Protein 4LIJ (pdb70)

Secondary structure (DSSP, 8-state):
-------EEE---HHHH-GGGHHHHHHHHHHT-B----S--TT-SEEE--BS-HHHHHHHHHHHHHHHTT--/--------EEE---HHHH-GGGHHHHHHHHHHT-B----S--TT-SEEE--BS-HHHHHHHHHHHHHHHTT--/--S------EEE---HHHH-GGGHHHHHHHHHHT-B----S--TT-SEEE--BS-HHHHHHHHHHHHHHHTT--

Solvent-accessible surface area: 12398 Å² total

Structure (mmCIF, N/CA/C/O backbone):
data_4LIJ
#
_entry.id   4LIJ
#
_cell.length_a   86.810
_cell.length_b   86.810
_cell.length_c   84.170
_cell.angle_alpha   90.000
_cell.angle_beta   90.000
_cell.angle_gamma   90.000
#
_symmetry.space_group_name_H-M   'P 43 21 2'
#
loop_
_entity.id
_entity.type
_entity.pdbx_description
1 polymer 'Far upstream element-binding protein 1'
2 non-polymer 'PHOSPHATE ION'
3 water water
#
loop_
_atom_site.group_PDB
_atom_site.id
_atom_site.type_symbol
_atom_site.label_atom_id
_atom_site.label_alt_id
_atom_site.label_comp_id
_atom_site.label_asym_id
_atom_site.label_entity_id
_atom_site.label_seq_id
_atom_site.pdbx_PDB_ins_code
_atom_site.Cartn_x
_atom_site.Cartn_y
_atom_site.Cartn_z
_atom_site.occupancy
_atom_site.B_iso_or_equiv
_atom_site.auth_seq_id
_atom_site.auth_comp_id
_atom_site.auth_asym_id
_atom_site.auth_atom_id
_atom_site.pdbx_PDB_model_num
ATOM 1 N N . ARG A 1 13 ? 17.754 -0.092 4.203 1.00 55.68 97 ARG A N 1
ATOM 2 C CA . ARG A 1 13 ? 16.741 0.403 3.222 1.00 53.14 97 ARG A CA 1
ATOM 3 C C . ARG A 1 13 ? 15.970 -0.713 2.461 1.00 40.77 97 ARG A C 1
ATOM 4 O O . ARG A 1 13 ? 14.997 -0.381 1.786 1.00 41.58 97 ARG A O 1
ATOM 12 N N . SER A 1 14 ? 16.374 -1.996 2.550 1.00 30.50 98 SER A N 1
ATOM 13 C CA A SER A 1 14 ? 15.568 -3.086 1.974 0.50 26.76 98 SER A CA 1
ATOM 14 C CA B SER A 1 14 ? 15.571 -3.101 1.981 0.50 26.82 98 SER A CA 1
ATOM 15 C C . SER A 1 14 ? 14.248 -3.229 2.734 1.00 21.92 98 SER A C 1
ATOM 16 O O . SER A 1 14 ? 14.124 -2.805 3.886 1.00 23.41 98 SER A O 1
ATOM 21 N N . VAL A 1 15 ? 13.256 -3.803 2.077 1.00 18.85 99 VAL A N 1
ATOM 22 C CA . VAL A 1 15 ? 11.980 -4.096 2.722 1.00 16.18 99 VAL A CA 1
ATOM 23 C C . VAL A 1 15 ? 12.219 -5.111 3.859 1.00 15.52 99 VAL A C 1
ATOM 24 O O . VAL A 1 15 ? 13.040 -6.007 3.724 1.00 14.93 99 VAL A O 1
ATOM 41 N N . THR A 1 17 ? 10.101 -7.058 7.556 1.00 12.37 101 THR A N 1
ATOM 42 C CA . THR A 1 17 ? 8.841 -7.367 8.191 1.00 12.30 101 THR A CA 1
ATOM 43 C C . THR A 1 17 ? 8.986 -7.235 9.710 1.00 14.13 101 THR A C 1
ATOM 44 O O . THR A 1 17 ? 9.923 -7.758 10.277 1.00 13.52 101 THR A O 1
ATOM 48 N N . GLU A 1 18 ? 8.042 -6.530 10.326 1.00 16.33 102 GLU A N 1
ATOM 49 C CA . GLU A 1 18 ? 7.983 -6.341 11.772 1.00 21.01 102 GLU A CA 1
ATOM 50 C C . GLU A 1 18 ? 6.637 -6.767 12.333 1.00 22.09 102 GLU A C 1
ATOM 51 O O . GLU A 1 18 ? 5.618 -6.581 11.677 1.00 14.99 102 GLU A O 1
ATOM 57 N N . GLU A 1 19 ? 6.657 -7.389 13.512 1.00 24.57 103 GLU A N 1
ATOM 58 C CA . GLU A 1 19 ? 5.444 -7.601 14.310 1.00 30.40 103 GLU A CA 1
ATOM 59 C C . GLU A 1 19 ? 5.056 -6.286 14.950 1.00 25.66 103 GLU A C 1
ATOM 60 O O . GLU A 1 19 ? 5.909 -5.471 15.257 1.00 28.01 103 GLU A O 1
ATOM 66 N N . TYR A 1 20 ? 3.760 -6.094 15.155 1.00 22.05 104 TYR A N 1
ATOM 67 C CA . TYR A 1 20 ? 3.250 -4.936 15.834 1.00 20.86 104 TYR A CA 1
ATOM 68 C C . TYR A 1 20 ? 1.911 -5.307 16.488 1.00 24.12 104 TYR A C 1
ATOM 69 O O . TYR A 1 20 ? 1.361 -6.369 16.179 1.00 27.63 104 TYR A O 1
ATOM 78 N N . LYS A 1 21 ? 1.445 -4.487 17.430 1.00 18.96 105 LYS A N 1
ATOM 79 C CA . LYS A 1 21 ? 0.230 -4.793 18.202 1.00 18.97 105 LYS A CA 1
ATOM 80 C C . LYS A 1 21 ? -0.724 -3.626 18.171 1.00 17.10 105 LYS A C 1
ATOM 81 O O . LYS A 1 21 ? -0.288 -2.465 18.254 1.00 16.42 105 LYS A O 1
ATOM 87 N N . VAL A 1 22 ? -2.011 -3.938 18.053 1.00 12.77 106 VAL A N 1
ATOM 88 C CA . VAL A 1 22 ? -3.075 -2.949 18.189 1.00 12.73 106 VAL A CA 1
ATOM 89 C C . VAL A 1 22 ? -4.132 -3.445 19.173 1.00 11.32 106 VAL A C 1
ATOM 90 O O . VAL A 1 22 ? -4.285 -4.653 19.339 1.00 10.04 106 VAL A O 1
ATOM 94 N N . PRO A 1 23 ? -4.866 -2.520 19.823 1.00 10.31 107 PRO A N 1
ATOM 95 C CA . PRO A 1 23 ? -5.886 -2.995 20.742 1.00 11.35 107 PRO A CA 1
ATOM 96 C C . PRO A 1 23 ? -6.927 -3.832 20.030 1.00 10.68 107 PRO A C 1
ATOM 97 O O . PRO A 1 23 ? -7.384 -3.477 18.919 1.00 10.02 107 PRO A O 1
ATOM 101 N N . ASP A 1 24 ? -7.283 -4.941 20.656 1.00 10.73 108 ASP A N 1
ATOM 102 C CA . ASP A 1 24 ? -8.260 -5.844 20.080 1.00 12.00 108 ASP A CA 1
ATOM 103 C C . ASP A 1 24 ? -9.576 -5.110 19.761 1.00 11.59 108 ASP A C 1
ATOM 104 O O . ASP A 1 24 ? -10.176 -5.330 18.715 1.00 10.53 108 ASP A O 1
ATOM 109 N N . GLY A 1 25 ? -9.994 -4.211 20.652 1.00 11.67 109 GLY A N 1
ATOM 110 C CA . GLY A 1 25 ? -11.255 -3.478 20.476 1.00 12.67 109 GLY A CA 1
ATOM 111 C C . GLY A 1 25 ? -11.236 -2.401 19.386 1.00 13.22 109 GLY A C 1
ATOM 112 O O . GLY A 1 25 ? -12.281 -1.818 19.089 1.00 14.16 109 GLY A O 1
ATOM 126 N N . VAL A 1 27 ? -9.683 -3.080 16.292 1.00 9.26 111 VAL A N 1
ATOM 127 C CA . VAL A 1 27 ? -9.411 -3.743 15.001 1.00 8.89 111 VAL A CA 1
ATOM 128 C C . VAL A 1 27 ? -10.443 -3.398 13.919 1.00 8.55 111 VAL A C 1
ATOM 129 O O . VAL A 1 27 ? -10.073 -3.020 12.806 1.00 8.31 111 VAL A O 1
ATOM 133 N N . GLY A 1 28 ? -11.718 -3.488 14.265 1.00 8.57 112 GLY A N 1
ATOM 134 C CA . GLY A 1 28 ? -12.787 -3.133 13.341 1.00 9.09 112 GLY A CA 1
ATOM 135 C C . GLY A 1 28 ? -12.664 -1.703 12.820 1.00 9.66 112 GLY A C 1
ATOM 136 O O . GLY A 1 28 ? -12.846 -1.461 11.626 1.00 9.10 112 GLY A O 1
ATOM 137 N N . PHE A 1 29 ? -12.351 -0.760 13.714 1.00 11.56 113 PHE A N 1
ATOM 138 C CA . PHE A 1 29 ? -12.164 0.664 13.335 1.00 13.85 113 PHE A CA 1
ATOM 139 C C . PHE A 1 29 ? -10.952 0.876 12.463 1.00 12.92 113 PHE A C 1
ATOM 140 O O . PHE A 1 29 ? -10.979 1.671 11.528 1.00 12.58 113 PHE A O 1
ATOM 148 N N . ILE A 1 30 ? -9.884 0.152 12.759 1.00 10.79 114 ILE A N 1
ATOM 149 C CA . ILE A 1 30 ? -8.667 0.243 11.969 1.00 11.07 114 ILE A CA 1
ATOM 150 C C . ILE A 1 30 ? -8.866 -0.248 10.550 1.00 10.53 114 ILE A C 1
ATOM 151 O O . ILE A 1 30 ? -8.427 0.407 9.604 1.00 12.00 114 ILE A O 1
ATOM 156 N N . ILE A 1 31 ? -9.568 -1.366 10.404 1.00 9.76 115 ILE A N 1
ATOM 157 C CA . ILE A 1 31 ? -9.871 -1.893 9.090 1.00 9.35 115 ILE A CA 1
ATOM 158 C C . ILE A 1 31 ? -10.860 -0.966 8.401 1.00 9.29 115 ILE A C 1
ATOM 159 O O . ILE A 1 31 ? -10.640 -0.525 7.265 1.00 8.96 115 ILE A O 1
ATOM 164 N N . GLY A 1 32 ? -11.932 -0.645 9.125 1.00 9.38 116 GLY A N 1
ATOM 165 C CA . GLY A 1 32 ? -12.966 0.275 8.682 1.00 9.48 116 GLY A CA 1
ATOM 166 C C . GLY A 1 32 ? -14.007 -0.376 7.818 1.00 9.45 116 GLY A C 1
ATOM 167 O O . GLY A 1 32 ? -13.825 -1.486 7.303 1.00 8.83 116 GLY A O 1
ATOM 168 N N . ARG A 1 33 ? -15.097 0.348 7.613 1.00 10.19 117 ARG A N 1
ATOM 169 C CA . ARG A 1 33 ? -16.131 -0.125 6.715 1.00 10.99 117 ARG A CA 1
ATOM 170 C C . ARG A 1 33 ? -15.573 -0.286 5.293 1.00 10.67 117 ARG A C 1
ATOM 171 O O . ARG A 1 33 ? -14.912 0.614 4.741 1.00 9.99 117 ARG A O 1
ATOM 179 N N . GLY A 1 34 ? -15.818 -1.466 4.729 1.00 10.04 118 GLY A N 1
ATOM 180 C CA . GLY A 1 34 ? -15.285 -1.849 3.438 1.00 10.31 118 GLY A CA 1
ATOM 181 C C . GLY A 1 34 ? -13.778 -1.946 3.353 1.00 10.22 118 GLY A C 1
ATOM 182 O O . GLY A 1 34 ? -13.233 -1.961 2.250 1.00 10.06 118 GLY A O 1
ATOM 183 N N . GLY A 1 35 ? -13.091 -1.996 4.501 1.00 9.26 119 GLY A N 1
ATOM 184 C CA . GLY A 1 35 ? -11.631 -2.009 4.530 1.00 8.93 119 GLY A CA 1
ATOM 185 C C . GLY A 1 35 ? -11.004 -0.690 4.077 1.00 9.17 119 GLY A C 1
ATOM 186 O O . GLY A 1 35 ? -9.808 -0.630 3.805 1.00 8.39 119 GLY A O 1
ATOM 187 N N . GLU A 1 36 ? -11.791 0.378 4.002 1.00 9.44 120 GLU A N 1
ATOM 188 C CA A GLU A 1 36 ? -11.309 1.642 3.425 0.40 10.68 120 GLU A CA 1
ATOM 189 C CA B GLU A 1 36 ? -11.291 1.642 3.429 0.60 10.65 120 GLU A CA 1
ATOM 190 C C . GLU A 1 36 ? -10.216 2.303 4.298 1.00 10.38 120 GLU A C 1
ATOM 191 O O . GLU A 1 36 ? -9.252 2.879 3.776 1.00 9.40 120 GLU A O 1
ATOM 202 N N . GLN A 1 37 ? -10.339 2.188 5.619 1.00 10.58 121 GLN A N 1
ATOM 203 C CA . GLN A 1 37 ? -9.341 2.782 6.513 1.00 11.39 121 GLN A CA 1
ATOM 204 C C . GLN A 1 37 ? -7.978 2.083 6.400 1.00 9.89 121 GLN A C 1
ATOM 205 O O . GLN A 1 37 ? -6.951 2.742 6.245 1.00 8.97 121 GLN A O 1
ATOM 211 N N . ILE A 1 38 ? -7.953 0.752 6.443 1.00 9.20 122 ILE A N 1
ATOM 212 C CA . ILE A 1 38 ? -6.674 0.037 6.324 1.00 9.06 122 ILE A CA 1
ATOM 213 C C . ILE A 1 38 ? -6.062 0.233 4.931 1.00 8.45 122 ILE A C 1
ATOM 214 O O . ILE A 1 38 ? -4.838 0.347 4.794 1.00 7.43 122 ILE A O 1
ATOM 219 N N . SER A 1 39 ? -6.892 0.298 3.891 1.00 8.55 123 SER A N 1
ATOM 220 C CA . SER A 1 39 ? -6.384 0.622 2.557 1.00 8.41 123 SER A CA 1
ATOM 221 C C . SER A 1 39 ? -5.680 1.995 2.560 1.00 8.60 123 SER A C 1
ATOM 222 O O . SER A 1 39 ? -4.588 2.120 1.997 1.00 7.98 123 SER A O 1
ATOM 225 N N . ARG A 1 40 ? -6.296 2.992 3.201 1.00 7.95 124 ARG A N 1
ATOM 226 C CA . ARG A 1 40 ? -5.689 4.354 3.341 1.00 8.06 124 ARG A CA 1
ATOM 227 C C . ARG A 1 40 ? -4.354 4.339 4.092 1.00 8.11 124 ARG A C 1
ATOM 228 O O . ARG A 1 40 ? -3.356 4.924 3.639 1.00 7.53 124 ARG A O 1
ATOM 236 N N . ILE A 1 41 ? -4.313 3.639 5.217 1.00 7.99 125 ILE A N 1
ATOM 237 C CA . ILE A 1 41 ? -3.079 3.587 5.998 1.00 8.57 125 ILE A CA 1
ATOM 238 C C . ILE A 1 41 ? -1.931 2.927 5.227 1.00 8.19 125 ILE A C 1
ATOM 239 O O . ILE A 1 41 ? -0.787 3.398 5.263 1.00 8.15 125 ILE A O 1
ATOM 244 N N . GLN A 1 42 ? -2.242 1.846 4.530 1.00 8.00 126 GLN A N 1
ATOM 245 C CA . GLN A 1 42 ? -1.237 1.149 3.730 1.00 8.57 126 GLN A CA 1
ATOM 246 C C . GLN A 1 42 ? -0.703 2.050 2.617 1.00 8.85 126 GLN A C 1
ATOM 247 O O . GLN A 1 42 ? 0.509 2.107 2.371 1.00 9.15 126 GLN A O 1
ATOM 253 N N . GLN A 1 43 ? -1.610 2.755 1.948 1.00 9.09 127 GLN A N 1
ATOM 254 C CA . GLN A 1 43 ? -1.235 3.674 0.883 1.00 9.77 127 GLN A CA 1
ATOM 255 C C . GLN A 1 43 ? -0.389 4.851 1.402 1.00 9.31 127 GLN A C 1
ATOM 256 O O . GLN A 1 43 ? 0.654 5.181 0.834 1.00 8.53 127 GLN A O 1
ATOM 262 N N . GLU A 1 44 ? -0.822 5.450 2.492 1.00 8.57 128 GLU A N 1
ATOM 263 C CA . GLU A 1 44 ? -0.121 6.586 3.035 1.00 9.65 128 GLU A CA 1
ATOM 264 C C . GLU A 1 44 ? 1.269 6.223 3.566 1.00 9.64 128 GLU A C 1
ATOM 265 O O . GLU A 1 44 ? 2.192 7.030 3.477 1.00 10.06 128 GLU A O 1
ATOM 271 N N . SER A 1 45 ? 1.436 5.013 4.095 1.00 9.50 129 SER A N 1
ATOM 272 C CA . SER A 1 45 ? 2.720 4.615 4.669 1.00 9.11 129 SER A CA 1
ATOM 273 C C . SER A 1 45 ? 3.655 3.912 3.715 1.00 10.02 129 SER A C 1
ATOM 274 O O . SER A 1 45 ? 4.880 3.953 3.916 1.00 11.71 129 SER A O 1
ATOM 277 N N . GLY A 1 46 ? 3.117 3.288 2.674 1.00 9.81 130 GLY A N 1
ATOM 278 C CA . GLY A 1 46 ? 3.934 2.411 1.827 1.00 10.49 130 GLY A CA 1
ATOM 279 C C . GLY A 1 46 ? 4.228 1.067 2.481 1.00 11.60 130 GLY A C 1
ATOM 280 O O . GLY A 1 46 ? 5.241 0.434 2.189 1.00 12.65 130 GLY A O 1
ATOM 281 N N . CYS A 1 47 ? 3.341 0.625 3.367 1.00 12.23 131 CYS A N 1
ATOM 282 C CA . CYS A 1 47 ? 3.517 -0.591 4.129 1.00 11.73 131 CYS A CA 1
ATOM 283 C C . CYS A 1 47 ? 2.344 -1.580 3.880 1.00 11.41 131 CYS A C 1
ATOM 284 O O . CYS A 1 47 ? 1.201 -1.160 3.843 1.00 10.60 131 CYS A O 1
ATOM 287 N N . LYS A 1 48 ? 2.621 -2.872 3.726 1.00 10.56 132 LYS A N 1
ATOM 288 C CA . LYS A 1 48 ? 1.584 -3.914 3.824 1.00 11.26 132 LYS A CA 1
ATOM 289 C C . LYS A 1 48 ? 1.292 -4.175 5.303 1.00 9.65 132 LYS A C 1
ATOM 290 O O . LYS A 1 48 ? 2.204 -4.374 6.100 1.00 10.30 132 LYS A O 1
ATOM 296 N N . ILE A 1 49 ? 0.018 -4.148 5.680 1.00 9.36 133 ILE A N 1
ATOM 297 C CA . ILE A 1 49 ? -0.391 -4.339 7.083 1.00 9.16 133 ILE A CA 1
ATOM 298 C C . ILE A 1 49 ? -1.364 -5.509 7.129 1.00 9.31 133 ILE A C 1
ATOM 299 O O . ILE A 1 49 ? -2.491 -5.394 6.638 1.00 10.32 133 ILE A O 1
ATOM 304 N N . GLN A 1 50 ? -0.924 -6.605 7.740 1.00 8.28 134 GLN A N 1
ATOM 305 C CA . GLN A 1 50 ? -1.733 -7.800 7.901 1.00 8.70 134 GLN A CA 1
ATOM 306 C C . GLN A 1 50 ? -2.089 -7.962 9.367 1.00 8.21 134 GLN A C 1
ATOM 307 O O . GLN A 1 50 ? -1.229 -7.840 10.247 1.00 9.79 134 GLN A O 1
ATOM 313 N N . ILE A 1 51 ? -3.369 -8.194 9.639 1.00 7.93 135 ILE A N 1
ATOM 314 C CA . ILE A 1 51 ? -3.864 -8.255 11.029 1.00 7.84 135 ILE A CA 1
ATOM 315 C C . ILE A 1 51 ? -4.391 -9.658 11.321 1.00 7.22 135 ILE A C 1
ATOM 316 O O . ILE A 1 51 ? -5.107 -10.227 10.504 1.00 6.21 135 ILE A O 1
ATOM 321 N N . ALA A 1 52 ? -3.986 -10.222 12.453 1.00 6.87 136 ALA A N 1
ATOM 322 C CA . ALA A 1 52 ? -4.445 -11.559 12.841 1.00 6.65 136 ALA A CA 1
ATOM 323 C C . ALA A 1 52 ? -5.953 -11.518 13.091 1.00 6.77 136 ALA A C 1
ATOM 324 O O . ALA A 1 52 ? -6.503 -10.464 13.436 1.00 7.12 136 ALA A O 1
ATOM 326 N N . PRO A 1 53 ? -6.636 -12.652 12.915 1.00 6.47 137 PRO A N 1
ATOM 327 C CA . PRO A 1 53 ? -8.112 -12.655 12.982 1.00 6.97 137 PRO A CA 1
ATOM 328 C C . PRO A 1 53 ? -8.741 -12.754 14.373 1.00 7.39 137 PRO A C 1
ATOM 329 O O . PRO A 1 53 ? -9.965 -12.664 14.488 1.00 7.69 137 PRO A O 1
ATOM 333 N N . ASP A 1 54 ? -7.941 -12.947 15.418 1.00 7.80 138 ASP A N 1
ATOM 334 C CA . ASP A 1 54 ? -8.492 -13.320 16.740 1.00 8.12 138 ASP A CA 1
ATOM 335 C C . ASP A 1 54 ? -7.401 -13.103 17.772 1.00 8.39 138 ASP A C 1
ATOM 336 O O . ASP A 1 54 ? -6.259 -13.474 17.516 1.00 8.57 138 ASP A O 1
ATOM 341 N N . SER A 1 55 ? -7.749 -12.478 18.895 1.00 9.22 139 SER A N 1
ATOM 342 C CA . SER A 1 55 ? -6.838 -12.273 20.029 1.00 10.53 139 SER A CA 1
ATOM 343 C C . SER A 1 55 ? -6.976 -13.334 21.127 1.00 11.28 139 SER A C 1
ATOM 344 O O . SER A 1 55 ? -6.177 -13.346 22.068 1.00 10.49 139 SER A O 1
ATOM 347 N N . GLY A 1 56 ? -7.998 -14.183 21.032 1.00 11.93 140 GLY A N 1
ATOM 348 C CA . GLY A 1 56 ? -8.203 -15.245 22.014 1.00 13.06 140 GLY A CA 1
ATOM 349 C C . GLY A 1 56 ? -8.343 -14.726 23.441 1.00 14.04 140 GLY A C 1
ATOM 350 O O . GLY A 1 56 ? -7.804 -15.327 24.376 1.00 16.50 140 GLY A O 1
ATOM 351 N N . GLY A 1 57 ? -9.024 -13.594 23.594 1.00 13.91 141 GLY A N 1
ATOM 352 C CA . GLY A 1 57 ? -9.231 -12.981 24.903 1.00 14.41 141 GLY A CA 1
ATOM 353 C C . GLY A 1 57 ? -8.137 -12.032 25.379 1.00 13.48 141 GLY A C 1
ATOM 354 O O . GLY A 1 57 ? -8.296 -11.389 26.417 1.00 14.50 141 GLY A O 1
ATOM 355 N N . LEU A 1 58 ? -7.015 -11.947 24.659 1.00 12.08 142 LEU A N 1
ATOM 356 C CA . LEU A 1 58 ? -5.927 -11.042 25.066 1.00 12.00 142 LEU A CA 1
ATOM 357 C C . LEU A 1 58 ? -6.255 -9.624 24.628 1.00 10.44 142 LEU A C 1
ATOM 358 O O . LEU A 1 58 ? -7.045 -9.429 23.707 1.00 9.14 142 LEU A O 1
ATOM 363 N N . PRO A 1 59 ? -5.658 -8.622 25.298 1.00 10.14 143 PRO A N 1
ATOM 364 C CA . PRO A 1 59 ? -6.049 -7.239 24.996 1.00 10.36 143 PRO A CA 1
ATOM 365 C C . PRO A 1 59 ? -5.524 -6.688 23.668 1.00 9.69 143 PRO A C 1
ATOM 366 O O . PRO A 1 59 ? -6.102 -5.736 23.136 1.00 10.06 143 PRO A O 1
ATOM 370 N N . GLU A 1 60 ? -4.463 -7.284 23.131 1.00 10.08 144 GLU A N 1
ATOM 371 C CA . GLU A 1 60 ? -3.874 -6.816 21.872 1.00 10.19 144 GLU A CA 1
ATOM 372 C C . GLU A 1 60 ? -4.055 -7.846 20.767 1.00 9.15 144 GLU A C 1
ATOM 373 O O . GLU A 1 60 ? -4.141 -9.051 21.032 1.00 9.66 144 GLU A O 1
ATOM 379 N N . ARG A 1 61 ? -4.084 -7.346 19.538 1.00 8.21 145 ARG A N 1
ATOM 380 C CA . ARG A 1 61 ? -4.163 -8.161 18.327 1.00 8.65 145 ARG A CA 1
ATOM 381 C C . ARG A 1 61 ? -2.854 -7.974 17.567 1.0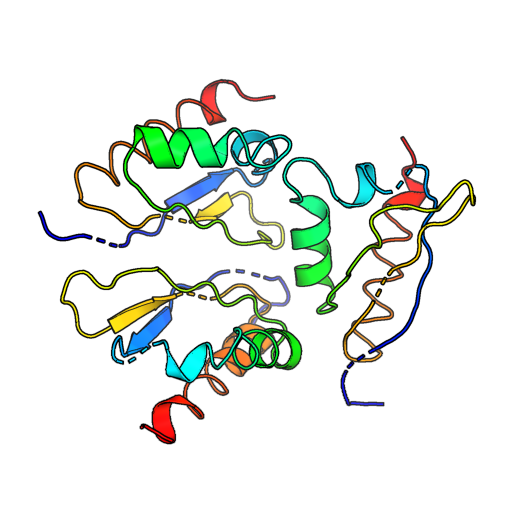0 9.15 145 ARG A C 1
ATOM 382 O O . ARG A 1 61 ? -2.395 -6.848 17.381 1.00 8.95 145 ARG A O 1
ATOM 390 N N . SER A 1 62 ? -2.228 -9.067 17.178 1.00 10.82 146 SER A N 1
ATOM 391 C CA . SER A 1 62 ? -0.968 -9.007 16.417 1.00 12.05 146 SER A CA 1
ATOM 392 C C . SER A 1 62 ? -1.173 -8.598 14.964 1.00 11.85 146 SER A C 1
ATOM 393 O O . SER A 1 62 ? -2.113 -9.054 14.323 1.00 9.66 146 SER A O 1
ATOM 396 N N . CYS A 1 63 ? -0.234 -7.776 14.480 1.00 11.45 147 CYS A N 1
ATOM 397 C CA . CYS A 1 63 ? -0.165 -7.327 13.103 1.00 12.66 147 CYS A CA 1
ATOM 398 C C . CYS A 1 63 ? 1.234 -7.597 12.566 1.00 12.25 147 CYS A C 1
ATOM 399 O O . CYS A 1 63 ? 2.194 -7.668 13.347 1.00 14.50 147 CYS A O 1
ATOM 410 N N . LEU A 1 65 ? 3.772 -6.007 9.705 1.00 9.69 149 LEU A N 1
ATOM 411 C CA A LEU A 1 65 ? 4.029 -4.870 8.833 0.50 9.80 149 LEU A CA 1
ATOM 412 C CA B LEU A 1 65 ? 4.018 -4.855 8.830 0.50 9.64 149 LEU A CA 1
ATOM 413 C C . LEU A 1 65 ? 5.205 -5.152 7.928 1.00 9.51 149 LEU A C 1
ATOM 414 O O . LEU A 1 65 ? 6.259 -5.568 8.406 1.00 10.30 149 LEU A O 1
ATOM 423 N N . THR A 1 66 ? 5.019 -4.945 6.624 1.00 9.38 150 THR A N 1
ATOM 424 C CA . THR A 1 66 ? 6.081 -5.214 5.654 1.00 9.37 150 THR A CA 1
ATOM 425 C C . THR A 1 66 ? 6.309 -4.000 4.764 1.00 8.70 150 THR A C 1
ATOM 426 O O . THR A 1 66 ? 5.408 -3.531 4.078 1.00 8.45 150 THR A O 1
ATOM 430 N N . GLY A 1 67 ? 7.538 -3.508 4.789 1.00 8.90 151 GLY A N 1
ATOM 431 C CA . GLY A 1 67 ? 7.931 -2.335 4.034 1.00 9.43 151 GLY A CA 1
ATOM 432 C C . GLY A 1 67 ? 9.365 -1.981 4.346 1.00 9.70 151 GLY A C 1
ATOM 433 O O . GLY A 1 67 ? 9.999 -2.615 5.194 1.00 10.17 151 GLY A O 1
ATOM 434 N N . THR A 1 68 ? 9.860 -0.913 3.723 1.00 11.18 152 THR A N 1
ATOM 435 C CA . THR A 1 68 ? 11.135 -0.317 4.173 1.00 11.34 152 THR A CA 1
ATOM 436 C C . THR A 1 68 ? 11.012 0.175 5.621 1.00 11.46 152 THR A C 1
ATOM 437 O O . THR A 1 68 ? 9.892 0.385 6.118 1.00 10.69 152 THR A O 1
ATOM 441 N N . PRO A 1 69 ? 12.153 0.339 6.331 1.00 11.77 153 PRO A N 1
ATOM 442 C CA . PRO A 1 69 ? 12.086 0.796 7.726 1.00 12.42 153 PRO A CA 1
ATOM 443 C C . PRO A 1 69 ? 11.322 2.069 7.905 1.00 12.71 153 PRO A C 1
ATOM 444 O O . PRO A 1 69 ? 10.534 2.200 8.852 1.00 13.53 153 PRO A O 1
ATOM 448 N N . GLU A 1 70 ? 11.506 2.984 6.965 1.00 13.72 154 GLU A N 1
ATOM 449 C CA A GLU A 1 70 ? 10.838 4.261 6.992 0.60 15.13 154 GLU A CA 1
ATOM 450 C CA B GLU A 1 70 ? 10.800 4.265 7.009 0.40 14.65 154 GLU A CA 1
ATOM 451 C C . GLU A 1 70 ? 9.310 4.059 6.871 1.00 14.06 154 GLU A C 1
ATOM 452 O O . GLU A 1 70 ? 8.527 4.717 7.554 1.00 13.57 154 GLU A O 1
ATOM 463 N N . SER A 1 71 ? 8.896 3.165 5.970 1.00 12.33 155 SER A N 1
ATOM 464 C CA . SER A 1 71 ? 7.475 2.876 5.772 1.00 10.82 155 SER A CA 1
ATOM 465 C C . SER A 1 71 ? 6.860 2.207 6.990 1.00 10.30 155 SER A C 1
ATOM 466 O O . SER A 1 71 ? 5.731 2.503 7.366 1.00 10.25 155 SER A O 1
ATOM 469 N N . VAL A 1 72 ? 7.596 1.272 7.574 1.00 9.91 156 VAL A N 1
ATOM 470 C CA . VAL A 1 72 ? 7.131 0.567 8.769 1.00 10.31 156 VAL A CA 1
ATOM 471 C C . VAL A 1 72 ? 6.917 1.554 9.924 1.00 9.96 156 VAL A C 1
ATOM 472 O O . VAL A 1 72 ? 5.886 1.520 10.602 1.00 10.14 156 VAL A O 1
ATOM 476 N N . GLN A 1 73 ? 7.858 2.473 10.116 1.00 10.04 157 GLN A N 1
ATOM 477 C CA A GLN A 1 73 ? 7.717 3.476 11.168 0.40 10.45 157 GLN A CA 1
ATOM 478 C CA B GLN A 1 73 ? 7.705 3.483 11.163 0.60 10.83 157 GLN A CA 1
ATOM 479 C C . GLN A 1 73 ? 6.513 4.373 10.884 1.00 9.79 157 GLN A C 1
ATOM 480 O O . GLN A 1 73 ? 5.745 4.714 11.798 1.00 9.23 157 GLN A O 1
ATOM 491 N N . SER A 1 74 ? 6.340 4.750 9.620 1.00 9.63 158 SER A N 1
ATOM 492 C CA A SER A 1 74 ? 5.191 5.563 9.226 0.60 9.61 158 SER A CA 1
ATOM 493 C CA B SER A 1 74 ? 5.205 5.575 9.220 0.40 9.78 158 SER A CA 1
ATOM 494 C C . SER A 1 74 ? 3.877 4.855 9.533 1.00 9.23 158 SER A C 1
ATOM 495 O O . SER A 1 74 ? 2.936 5.463 10.042 1.00 9.48 158 SER A O 1
ATOM 500 N N . ALA A 1 75 ? 3.809 3.561 9.218 1.00 8.78 159 ALA A N 1
ATOM 501 C CA . ALA A 1 75 ? 2.597 2.779 9.466 1.00 8.57 159 ALA A CA 1
ATOM 502 C C . ALA A 1 75 ? 2.262 2.743 10.965 1.00 8.43 159 ALA A C 1
ATOM 503 O O . ALA A 1 75 ? 1.106 2.947 11.338 1.00 8.19 159 ALA A O 1
ATOM 505 N N . LYS A 1 76 ? 3.276 2.527 11.807 1.00 9.01 160 LYS A N 1
ATOM 506 C CA . LYS A 1 76 ? 3.071 2.584 13.255 1.00 9.99 160 LYS A CA 1
ATOM 507 C C . LYS A 1 76 ? 2.474 3.918 13.713 1.00 10.27 160 LYS A C 1
ATOM 508 O O . LYS A 1 76 ? 1.527 3.934 14.502 1.00 10.67 160 LYS A O 1
ATOM 514 N N . ARG A 1 77 ? 3.004 5.033 13.202 1.00 10.42 161 ARG A N 1
ATOM 515 C CA A ARG A 1 77 ? 2.482 6.358 13.552 0.40 11.43 161 ARG A CA 1
ATOM 516 C CA B ARG A 1 77 ? 2.484 6.360 13.548 0.60 11.29 161 ARG A CA 1
ATOM 517 C C . ARG A 1 77 ? 1.035 6.542 13.099 1.00 11.19 161 ARG A C 1
ATOM 518 O O . ARG A 1 77 ? 0.193 7.073 13.845 1.00 11.50 161 ARG A O 1
ATOM 533 N N . LEU A 1 78 ? 0.720 6.086 11.894 1.00 11.03 162 LEU A N 1
ATOM 534 C CA . LEU A 1 78 ? -0.663 6.190 11.385 1.00 11.97 162 LEU A CA 1
ATOM 535 C C . LEU A 1 78 ? -1.682 5.303 12.101 1.00 10.78 162 LEU A C 1
ATOM 536 O O . LEU A 1 78 ? -2.821 5.714 12.343 1.00 12.19 162 LEU A O 1
ATOM 541 N N . LEU A 1 79 ? -1.275 4.088 12.432 1.00 10.61 163 LEU A N 1
ATOM 542 C CA . LEU A 1 79 ? -2.091 3.202 13.247 1.00 10.36 163 LEU A CA 1
ATOM 543 C C . LEU A 1 79 ? -2.356 3.834 14.622 1.00 10.75 163 LEU A C 1
ATOM 544 O O . LEU A 1 79 ? -3.500 3.820 15.108 1.00 9.65 163 LEU A O 1
ATOM 549 N N . ASP A 1 80 ? -1.309 4.377 15.241 1.00 11.18 164 ASP A N 1
ATOM 550 C CA . ASP A 1 80 ? -1.471 5.094 16.528 1.00 12.21 164 ASP A CA 1
ATOM 551 C C . ASP A 1 80 ? -2.476 6.256 16.418 1.00 13.10 164 ASP A C 1
ATOM 552 O O . ASP A 1 80 ? -3.304 6.465 17.294 1.00 14.23 164 ASP A O 1
ATOM 557 N N . GLN A 1 81 ? -2.391 7.008 15.329 1.00 13.44 165 GLN A N 1
ATOM 558 C CA A GLN A 1 81 ? -3.312 8.127 15.080 0.50 14.87 165 GLN A CA 1
ATOM 559 C CA B GLN A 1 81 ? -3.302 8.132 15.059 0.50 15.12 165 GLN A CA 1
ATOM 560 C C . GLN A 1 81 ? -4.784 7.684 14.997 1.00 15.22 165 GLN A C 1
ATOM 561 O O . GLN A 1 81 ? -5.695 8.357 15.529 1.00 16.26 165 GLN A O 1
ATOM 572 N N . ILE A 1 82 ? -5.033 6.542 14.367 1.00 14.15 166 ILE A N 1
ATOM 573 C CA . ILE A 1 82 ? -6.378 5.971 14.308 1.00 14.95 166 ILE A CA 1
ATOM 574 C C . ILE A 1 82 ? -6.839 5.524 15.698 1.00 13.74 166 ILE A C 1
ATOM 575 O O . ILE A 1 82 ? -7.960 5.833 16.129 1.00 14.03 166 ILE A O 1
ATOM 580 N N . VAL A 1 83 ? -5.966 4.826 16.426 1.00 12.36 167 VAL A N 1
ATOM 581 C CA . VAL A 1 83 ? -6.299 4.386 17.791 1.00 12.62 167 VAL A CA 1
ATOM 582 C C . VAL A 1 83 ? -6.592 5.572 18.705 1.00 12.54 167 VAL A C 1
ATOM 583 O O . VAL A 1 83 ? -7.495 5.518 19.549 1.00 13.08 167 VAL A O 1
ATOM 587 N N . GLU A 1 84 ? -5.858 6.658 18.520 1.00 13.57 168 GLU A N 1
ATOM 588 C CA . GLU A 1 84 ? -6.042 7.857 19.347 1.00 15.05 168 GLU A CA 1
ATOM 589 C C . GLU A 1 84 ? -7.344 8.619 19.054 1.00 16.28 168 GLU A C 1
ATOM 590 O O . GLU A 1 84 ? -7.690 9.542 19.791 1.00 15.73 168 GLU A O 1
ATOM 596 N N . LYS A 1 85 ? -8.032 8.270 17.969 1.00 16.93 169 LYS A N 1
ATOM 597 C CA . LYS A 1 85 ? -9.383 8.798 17.730 1.00 21.75 169 LYS A CA 1
ATOM 598 C C . LYS A 1 85 ? -10.443 7.952 18.443 1.00 22.06 169 LYS A C 1
ATOM 599 O O . LYS A 1 85 ? -11.580 8.397 18.601 1.00 22.11 169 LYS A O 1
ATOM 605 N N . GLY A 1 86 ? -10.056 6.760 18.905 1.00 18.64 170 GLY A N 1
ATOM 606 C CA . GLY A 1 86 ? -10.929 5.905 19.705 1.00 21.71 170 GLY A CA 1
ATOM 607 C C . GLY A 1 86 ? -12.211 5.528 18.983 1.00 26.96 170 GLY A C 1
ATOM 608 O O . GLY A 1 86 ? -12.228 5.407 17.751 1.00 24.19 170 GLY A O 1
ATOM 609 N N . ARG A 1 87 ? -13.290 5.375 19.749 1.00 30.80 171 ARG A N 1
ATOM 610 C CA . ARG A 1 87 ? -14.590 4.956 19.211 1.00 42.47 171 ARG A CA 1
ATOM 611 C C . ARG A 1 87 ? -15.687 5.949 19.573 1.00 46.34 171 ARG A C 1
ATOM 612 O O . ARG A 1 87 ? -16.137 6.707 18.712 1.00 53.30 171 ARG A O 1
ATOM 620 N N . GLN B 1 12 ? -18.258 -37.982 12.811 1.00 66.45 96 GLN B N 1
ATOM 621 C CA . GLN B 1 12 ? -17.299 -38.125 11.674 1.00 67.85 96 GLN B CA 1
ATOM 622 C C . GLN B 1 12 ? -16.081 -37.258 11.895 1.00 57.85 96 GLN B C 1
ATOM 623 O O . GLN B 1 12 ? -16.195 -36.168 12.427 1.00 66.18 96 GLN B O 1
ATOM 629 N N . ARG B 1 13 ? -14.918 -37.728 11.464 1.00 50.26 97 ARG B N 1
ATOM 630 C CA . ARG B 1 13 ? -13.674 -37.016 11.714 1.00 40.68 97 ARG B CA 1
ATOM 631 C C . ARG B 1 13 ? -13.368 -35.971 10.618 1.00 25.42 97 ARG B C 1
ATOM 632 O O . ARG B 1 13 ? -12.882 -34.873 10.916 1.00 25.18 97 ARG B O 1
ATOM 640 N N . SER B 1 14 ? -13.692 -36.288 9.366 1.00 18.68 98 SER B N 1
ATOM 641 C CA A SER B 1 14 ? -13.243 -35.466 8.247 0.40 17.29 98 SER B CA 1
ATOM 642 C CA B SER B 1 14 ? -13.259 -35.444 8.236 0.60 16.79 98 SER B CA 1
ATOM 643 C C . SER B 1 14 ? -13.982 -34.122 8.156 1.00 14.24 98 SER B C 1
ATOM 644 O O . SER B 1 14 ? -15.099 -33.985 8.618 1.00 12.89 98 SER B O 1
ATOM 649 N N . VAL B 1 15 ? -13.331 -33.158 7.519 1.00 11.88 99 VAL B N 1
ATOM 650 C CA . VAL B 1 15 ? -13.963 -31.893 7.197 1.00 11.54 99 VAL B CA 1
ATOM 651 C C . VAL B 1 15 ? -15.103 -32.145 6.186 1.00 11.81 99 VAL B C 1
ATOM 652 O O . VAL B 1 15 ? -14.986 -32.980 5.298 1.00 11.48 99 VAL B O 1
ATOM 664 N N . THR B 1 17 ? -18.820 -30.085 4.277 1.00 11.21 101 THR B N 1
ATOM 665 C CA . THR B 1 17 ? -19.450 -28.814 3.958 1.00 12.23 101 THR B CA 1
ATOM 666 C C . THR B 1 17 ? -20.952 -28.941 4.059 1.00 14.10 101 THR B C 1
ATOM 667 O O . THR B 1 17 ? -21.540 -29.921 3.607 1.00 14.31 101 THR B O 1
ATOM 671 N N . GLU B 1 18 ? -21.581 -27.958 4.681 1.00 16.08 102 GLU B N 1
ATOM 672 C CA . GLU B 1 18 ? -23.021 -27.895 4.570 1.00 19.48 102 GLU B CA 1
ATOM 673 C C . GLU B 1 18 ? -23.574 -26.486 4.442 1.00 20.75 102 GLU B C 1
ATOM 674 O O . GLU B 1 18 ? -22.936 -25.497 4.807 1.00 16.86 102 GLU B O 1
ATOM 680 N N . GLU B 1 19 ? -24.817 -26.459 3.985 1.00 24.13 103 GLU B N 1
ATOM 681 C CA . GLU B 1 19 ? -25.613 -25.244 3.914 1.00 27.81 103 GLU B CA 1
ATOM 682 C C . GLU B 1 19 ? -26.167 -24.880 5.284 1.00 22.43 103 GLU B C 1
ATOM 683 O O . GLU B 1 19 ? -26.444 -25.742 6.104 1.00 23.93 103 GLU B O 1
ATOM 689 N N . TYR B 1 20 ? -26.321 -23.588 5.529 1.00 19.06 104 TYR B N 1
ATOM 690 C CA . TYR B 1 20 ? -26.910 -23.101 6.758 1.00 18.15 104 TYR B CA 1
ATOM 691 C C . TYR B 1 20 ? -27.583 -21.763 6.456 1.00 18.67 104 TYR B C 1
ATOM 692 O O . TYR B 1 20 ? -27.351 -21.206 5.379 1.00 23.44 104 TYR B O 1
ATOM 701 N N . LYS B 1 21 ? -28.437 -21.279 7.361 1.00 17.94 105 LYS B N 1
ATOM 702 C CA A LYS B 1 21 ? -29.198 -20.039 7.141 0.50 17.29 105 LYS B CA 1
ATOM 703 C CA B LYS B 1 21 ? -29.197 -20.039 7.140 0.50 17.21 105 LYS B CA 1
ATOM 704 C C . LYS B 1 21 ? -29.049 -19.099 8.326 1.00 15.61 105 LYS B C 1
ATOM 705 O O . LYS B 1 21 ? -29.044 -19.543 9.464 1.00 16.22 105 LYS B O 1
ATOM 716 N N . VAL B 1 22 ? -28.952 -17.799 8.043 1.00 12.58 106 VAL B N 1
ATOM 717 C CA . VAL B 1 22 ? -29.017 -16.750 9.056 1.00 11.31 106 VAL B CA 1
ATOM 718 C C . VAL B 1 22 ? -30.033 -15.684 8.631 1.00 11.20 106 VAL B C 1
ATOM 719 O O . VAL B 1 22 ? -30.298 -15.528 7.439 1.00 10.12 106 VAL B O 1
ATOM 723 N N . PRO B 1 23 ? -30.638 -14.973 9.599 1.00 10.16 107 PRO B N 1
ATOM 724 C CA . PRO B 1 23 ? -31.586 -13.946 9.186 1.00 11.07 107 PRO B CA 1
ATOM 725 C C . PRO B 1 23 ? -30.939 -12.889 8.319 1.00 10.59 107 PRO B C 1
ATOM 726 O O . PRO B 1 23 ? -29.796 -12.457 8.591 1.00 11.45 107 PRO B O 1
ATOM 730 N N . ASP B 1 24 ? -31.636 -12.501 7.250 1.00 10.80 108 ASP B N 1
ATOM 731 C CA . ASP B 1 24 ? -31.083 -11.554 6.303 1.00 11.61 108 ASP B CA 1
ATOM 732 C C . ASP B 1 24 ? -30.701 -10.267 7.032 1.00 10.51 108 ASP B C 1
ATOM 733 O O . ASP B 1 24 ? -29.680 -9.660 6.725 1.00 10.77 108 ASP B O 1
ATOM 738 N N . GLY B 1 25 ? -31.535 -9.846 7.976 1.00 10.30 109 GLY B N 1
ATOM 739 C CA . GLY B 1 25 ? -31.332 -8.581 8.700 1.00 10.49 109 GLY B CA 1
ATOM 740 C C . GLY B 1 25 ? -30.203 -8.609 9.723 1.00 10.35 109 GLY B C 1
ATOM 741 O O . GLY B 1 25 ? -29.866 -7.574 10.270 1.00 11.46 109 GLY B O 1
ATOM 755 N N . VAL B 1 27 ? -27.174 -10.191 8.849 1.00 9.21 111 VAL B N 1
ATOM 756 C CA . VAL B 1 27 ? -25.929 -10.432 8.090 1.00 8.65 111 VAL B CA 1
ATOM 757 C C . VAL B 1 27 ? -24.851 -9.377 8.374 1.00 8.16 111 VAL B C 1
ATOM 758 O O . VAL B 1 27 ? -23.703 -9.726 8.662 1.00 7.91 111 VAL B O 1
ATOM 762 N N . GLY B 1 28 ? -25.215 -8.100 8.295 1.00 8.45 112 GLY B N 1
ATOM 763 C CA . GLY B 1 28 ? -24.258 -7.011 8.572 1.00 8.90 112 GLY B CA 1
ATOM 764 C C . GLY B 1 28 ? -23.639 -7.088 9.958 1.00 9.22 112 GLY B C 1
ATOM 765 O O . GLY B 1 28 ? -22.428 -6.900 10.116 1.00 8.98 112 GLY B O 1
ATOM 766 N N . PHE B 1 29 ? -24.473 -7.387 10.957 1.00 10.56 113 PHE B N 1
ATOM 767 C CA . PHE B 1 29 ? -24.028 -7.538 12.354 1.00 11.33 113 PHE B CA 1
ATOM 768 C C . PHE B 1 29 ? -23.106 -8.730 12.525 1.00 10.63 113 PHE B C 1
ATOM 769 O O . PHE B 1 29 ? -22.112 -8.659 13.251 1.00 10.78 113 PHE B O 1
ATOM 777 N N . ILE B 1 30 ? -23.431 -9.830 11.854 1.00 8.79 114 ILE B N 1
ATOM 778 C CA . ILE B 1 30 ? -22.613 -11.019 11.916 1.00 8.20 114 ILE B CA 1
ATOM 779 C C . ILE B 1 30 ? -21.216 -10.761 11.338 1.00 8.03 114 ILE B C 1
ATOM 780 O O . ILE B 1 30 ? -20.212 -11.207 11.895 1.00 8.29 114 ILE B O 1
ATOM 785 N N . ILE B 1 31 ? -21.159 -10.105 10.189 1.00 7.57 115 ILE B N 1
ATOM 786 C CA . ILE B 1 31 ? -19.880 -9.835 9.525 1.00 7.85 115 ILE B CA 1
ATOM 787 C C . ILE B 1 31 ? -19.045 -8.878 10.358 1.00 8.14 115 ILE B C 1
ATOM 788 O O . ILE B 1 31 ? -17.856 -9.129 10.610 1.00 8.07 115 ILE B O 1
ATOM 793 N N . GLY B 1 32 ? -19.687 -7.795 10.791 1.00 8.37 116 GLY B N 1
ATOM 794 C CA . GLY B 1 32 ? -19.064 -6.795 11.647 1.00 9.96 116 GLY B CA 1
ATOM 795 C C . GLY B 1 32 ? -18.248 -5.774 10.855 1.00 11.40 116 GLY B C 1
ATOM 796 O O . GLY B 1 32 ? -17.989 -5.945 9.658 1.00 11.42 116 GLY B O 1
ATOM 797 N N . ARG B 1 33 ? -17.872 -4.688 11.511 1.00 13.56 117 ARG B N 1
ATOM 798 C CA . ARG B 1 33 ? -17.089 -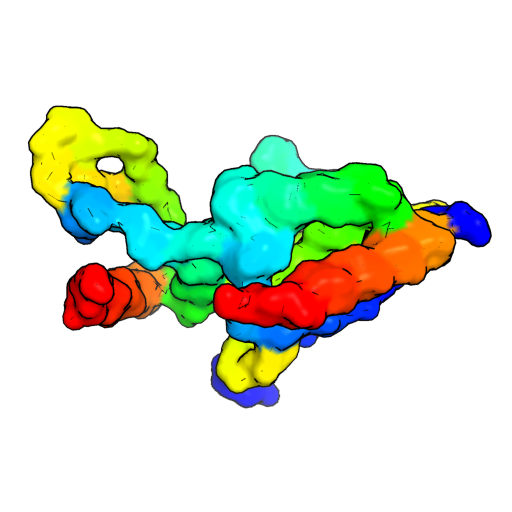3.644 10.834 1.00 15.49 117 ARG B CA 1
ATOM 799 C C . ARG B 1 33 ? -15.754 -4.225 10.388 1.00 14.59 117 ARG B C 1
ATOM 800 O O . ARG B 1 33 ? -15.035 -4.861 11.176 1.00 13.09 117 ARG B O 1
ATOM 808 N N . GLY B 1 34 ? -15.442 -4.009 9.113 1.00 14.35 118 GLY B N 1
ATOM 809 C CA . GLY B 1 34 ? -14.257 -4.560 8.499 1.00 14.07 118 GLY B CA 1
ATOM 810 C C . GLY B 1 34 ? -14.186 -6.069 8.431 1.00 13.12 118 GLY B C 1
ATOM 811 O O . GLY B 1 34 ? -13.103 -6.620 8.226 1.00 13.75 118 GLY B O 1
ATOM 812 N N . GLY B 1 35 ? -15.325 -6.745 8.613 1.00 11.31 119 GLY B N 1
ATOM 813 C CA . GLY B 1 35 ? -15.353 -8.185 8.654 1.00 9.77 119 GLY B CA 1
ATOM 814 C C . GLY B 1 35 ? -14.701 -8.769 9.889 1.00 9.79 119 GLY B C 1
ATOM 815 O O . GLY B 1 35 ? -14.442 -9.973 9.951 1.00 8.83 119 GLY B O 1
ATOM 816 N N . GLU B 1 36 ? -14.467 -7.947 10.904 1.00 9.52 120 GLU B N 1
ATOM 817 C CA . GLU B 1 36 ? -13.710 -8.411 12.084 1.00 10.59 120 GLU B CA 1
ATOM 818 C C . GLU B 1 36 ? -14.435 -9.512 12.865 1.00 9.38 120 GLU B C 1
ATOM 819 O O . GLU B 1 36 ? -13.799 -10.445 13.372 1.00 8.04 120 GLU B O 1
ATOM 825 N N . GLN B 1 37 ? -15.764 -9.423 12.964 1.00 8.93 121 GLN B N 1
ATOM 826 C CA . GLN B 1 37 ? -16.509 -10.442 13.710 1.00 9.19 121 GLN B CA 1
ATOM 827 C C . GLN B 1 37 ? -16.504 -11.801 12.999 1.00 8.85 121 GLN B C 1
ATOM 828 O O . GLN B 1 37 ? -16.204 -12.824 13.621 1.00 8.07 121 GLN B O 1
ATOM 834 N N . ILE B 1 38 ? -16.844 -11.830 11.712 1.00 7.97 122 ILE B N 1
ATOM 835 C CA . ILE B 1 38 ? -16.844 -13.105 11.011 1.00 8.53 122 ILE B CA 1
ATOM 836 C C . ILE B 1 38 ? -15.431 -13.725 10.965 1.00 7.89 122 ILE B C 1
ATOM 837 O O . ILE B 1 38 ? -15.292 -14.923 11.144 1.00 7.33 122 ILE B O 1
ATOM 842 N N . SER B 1 39 ? -14.385 -12.907 10.810 1.00 7.98 123 SER B N 1
ATOM 843 C CA . SER B 1 39 ? -13.011 -13.422 10.870 1.00 8.50 123 SER B CA 1
ATOM 844 C C . SER B 1 39 ? -12.718 -14.100 12.218 1.00 7.88 123 SER B C 1
ATOM 845 O O . SER B 1 39 ? -12.139 -15.201 12.283 1.00 7.18 123 SER B O 1
ATOM 848 N N . ARG B 1 40 ? -13.122 -13.449 13.296 1.00 8.12 124 ARG B N 1
ATOM 849 C CA . ARG B 1 40 ? -12.928 -14.008 14.643 1.00 8.50 124 ARG B CA 1
ATOM 850 C C . ARG B 1 40 ? -13.714 -15.292 14.907 1.00 8.18 124 ARG B C 1
ATOM 851 O O . ARG B 1 40 ? -13.154 -16.260 15.448 1.00 7.40 124 ARG B O 1
ATOM 859 N N . ILE B 1 41 ? -14.991 -15.337 14.531 1.00 9.33 125 ILE B N 1
ATOM 860 C CA . ILE B 1 41 ? -15.791 -16.534 14.831 1.00 9.64 125 ILE B CA 1
ATOM 861 C C . ILE B 1 41 ? -15.359 -17.722 13.975 1.00 8.25 125 ILE B C 1
ATOM 862 O O . ILE B 1 41 ? -15.413 -18.851 14.440 1.00 8.55 125 ILE B O 1
ATOM 867 N N . GLN B 1 42 ? -14.870 -17.476 12.761 1.00 7.58 126 GLN B N 1
ATOM 868 C CA . GLN B 1 42 ? -14.268 -18.548 11.962 1.00 7.82 126 GLN B CA 1
ATOM 869 C C . GLN B 1 42 ? -13.042 -19.120 12.680 1.00 7.83 126 GLN B C 1
ATOM 870 O O . GLN B 1 42 ? -12.864 -20.336 12.749 1.00 7.27 126 GLN B O 1
ATOM 876 N N . GLN B 1 43 ? -12.198 -18.239 13.207 1.00 8.48 127 GLN B N 1
ATOM 877 C CA . GLN B 1 43 ? -10.999 -18.686 13.919 1.00 8.21 127 GLN B CA 1
ATOM 878 C C . GLN B 1 43 ? -11.382 -19.451 15.204 1.00 8.21 127 GLN B C 1
ATOM 879 O O . GLN B 1 43 ? -10.816 -20.504 15.499 1.00 7.06 127 GLN B O 1
ATOM 885 N N . GLU B 1 44 ? -12.336 -18.931 15.961 1.00 8.03 128 GLU B N 1
ATOM 886 C CA . GLU B 1 44 ? -12.761 -19.596 17.199 1.00 9.07 128 GLU B CA 1
ATOM 887 C C . GLU B 1 44 ? -13.373 -20.971 16.965 1.00 8.83 128 GLU B C 1
ATOM 888 O O . GLU B 1 44 ? -13.149 -21.886 17.756 1.00 10.50 128 GLU B O 1
ATOM 894 N N . SER B 1 45 ? -14.156 -21.121 15.898 1.00 8.65 129 SER B N 1
ATOM 895 C CA . SER B 1 45 ? -14.870 -22.371 15.621 1.00 8.43 129 SER B CA 1
ATOM 896 C C . SER B 1 45 ? -14.043 -23.378 14.818 1.00 9.00 129 SER B C 1
ATOM 897 O O . SER B 1 45 ? -14.275 -24.569 14.920 1.00 9.35 129 SER B O 1
ATOM 900 N N . GLY B 1 46 ? -13.095 -22.906 14.014 1.00 8.32 130 GLY B N 1
ATOM 901 C CA . GLY B 1 46 ? -12.432 -23.764 13.030 1.00 9.08 130 GLY B CA 1
ATOM 902 C C . GLY B 1 46 ? -13.251 -24.020 11.786 1.00 8.84 130 GLY B C 1
ATOM 903 O O . GLY B 1 46 ? -12.944 -24.926 11.000 1.00 10.15 130 GLY B O 1
ATOM 904 N N . CYS B 1 47 ? -14.266 -23.197 11.566 1.00 8.64 131 CYS B N 1
ATOM 905 C CA . CYS B 1 47 ? -15.195 -23.372 10.475 1.00 8.86 131 CYS B CA 1
ATOM 906 C C . CYS B 1 47 ? -15.096 -22.213 9.520 1.00 8.67 131 CYS B C 1
ATOM 907 O O . CYS B 1 47 ? -15.075 -21.045 9.935 1.00 8.63 131 CYS B O 1
ATOM 910 N N . LYS B 1 48 ? -14.970 -22.529 8.239 1.00 8.85 132 LYS B N 1
ATOM 911 C CA . LYS B 1 48 ? -15.058 -21.510 7.208 1.00 9.59 132 LYS B CA 1
ATOM 912 C C . LYS B 1 48 ? -16.539 -21.189 7.041 1.00 9.39 132 LYS B C 1
ATOM 913 O O . LYS B 1 48 ? -17.333 -22.100 6.887 1.00 9.64 132 LYS B O 1
ATOM 919 N N . ILE B 1 49 ? -16.891 -19.904 7.077 1.00 9.18 133 ILE B N 1
ATOM 920 C CA . ILE B 1 49 ? -18.282 -19.462 7.001 1.00 9.01 133 ILE B CA 1
ATOM 921 C C . ILE B 1 49 ? -18.389 -18.499 5.834 1.00 9.27 133 ILE B C 1
ATOM 922 O O . ILE B 1 49 ? -17.918 -17.364 5.897 1.00 9.83 133 ILE B O 1
ATOM 927 N N . GLN B 1 50 ? -18.987 -18.963 4.750 1.00 8.07 134 GLN B N 1
ATOM 928 C CA . GLN B 1 50 ? -19.145 -18.152 3.557 1.00 8.25 134 GLN B CA 1
ATOM 929 C C . GLN B 1 50 ? -20.616 -17.771 3.453 1.00 8.34 134 GLN B C 1
ATOM 930 O O . GLN B 1 50 ? -21.488 -18.619 3.611 1.00 9.70 134 GLN B O 1
ATOM 936 N N . ILE B 1 51 ? -20.882 -16.482 3.290 1.00 7.41 135 ILE B N 1
ATOM 937 C CA . ILE B 1 51 ? -22.237 -15.980 3.318 1.00 7.62 135 ILE B CA 1
ATOM 938 C C . ILE B 1 51 ? -22.577 -15.451 1.949 1.00 7.26 135 ILE B C 1
ATOM 939 O O . ILE B 1 51 ? -21.800 -14.689 1.353 1.00 6.78 135 ILE B O 1
ATOM 944 N N . ALA B 1 52 ? -23.742 -15.860 1.444 1.00 7.49 136 ALA B N 1
ATOM 945 C CA . ALA B 1 52 ? -24.193 -15.418 0.138 1.00 7.31 136 ALA B CA 1
ATOM 946 C C . ALA B 1 52 ? -24.438 -13.900 0.166 1.00 7.63 136 ALA B C 1
ATOM 947 O O . ALA B 1 52 ? -24.730 -13.329 1.227 1.00 8.12 136 ALA B O 1
ATOM 949 N N . PRO B 1 53 ? -24.307 -13.239 -0.989 1.00 7.58 137 PRO B N 1
ATOM 950 C CA . PRO B 1 53 ? -24.375 -11.768 -1.017 1.00 7.85 137 PRO B CA 1
ATOM 951 C C . PRO B 1 53 ? -25.772 -11.145 -1.060 1.00 7.77 137 PRO B C 1
ATOM 952 O O . PRO B 1 53 ? -25.887 -9.926 -0.974 1.00 8.20 137 PRO B O 1
ATOM 956 N N . ASP B 1 54 ? -26.824 -11.950 -1.170 1.00 7.91 138 ASP B N 1
ATOM 957 C CA . ASP B 1 54 ? -28.167 -11.445 -1.483 1.00 9.00 138 ASP B CA 1
ATOM 958 C C . ASP B 1 54 ? -29.181 -12.547 -1.185 1.00 9.27 138 ASP B C 1
ATOM 959 O O . ASP B 1 54 ? -28.936 -13.704 -1.527 1.00 10.11 138 ASP B O 1
ATOM 964 N N . SER B 1 55 ? -30.271 -12.194 -0.503 1.00 10.43 139 SER B N 1
ATOM 965 C CA . SER B 1 55 ? -31.377 -13.124 -0.192 1.00 11.37 139 SER B CA 1
ATOM 966 C C . SER B 1 55 ? -32.489 -13.096 -1.237 1.00 12.53 139 SER B C 1
ATOM 967 O O . SER B 1 55 ? -33.432 -13.887 -1.148 1.00 11.61 139 SER B O 1
ATOM 970 N N . GLY B 1 56 ? -32.425 -12.144 -2.173 1.00 12.01 140 GLY B N 1
ATOM 971 C CA . GLY B 1 56 ? -33.451 -12.038 -3.208 1.00 12.97 140 GLY B CA 1
ATOM 972 C C . GLY B 1 56 ? -34.841 -11.853 -2.620 1.00 13.62 140 GLY B C 1
ATOM 973 O O . GLY B 1 56 ? -35.818 -12.395 -3.152 1.00 16.20 140 GLY B O 1
ATOM 974 N N . GLY B 1 57 ? -34.940 -11.085 -1.534 1.00 13.04 141 GLY B N 1
ATOM 975 C CA . GLY B 1 57 ? -36.227 -10.804 -0.877 1.00 12.97 141 GLY B CA 1
ATOM 976 C C . GLY B 1 57 ? -36.654 -11.796 0.199 1.00 13.70 141 GLY B C 1
ATOM 977 O O . GLY B 1 57 ? -37.609 -11.532 0.936 1.00 16.33 141 GLY B O 1
ATOM 978 N N . LEU B 1 58 ? -35.964 -12.931 0.310 1.00 12.03 142 LEU B N 1
ATOM 979 C CA . LEU B 1 58 ? -36.328 -13.934 1.319 1.00 11.82 142 LEU B CA 1
ATOM 980 C C . LEU B 1 58 ? -35.820 -13.530 2.709 1.00 10.38 142 LEU B C 1
ATOM 981 O O . LEU B 1 58 ? -34.889 -12.754 2.828 1.00 9.78 142 LEU B O 1
ATOM 986 N N . PRO B 1 59 ? -36.467 -14.040 3.770 1.00 9.78 143 PRO B N 1
ATOM 987 C CA . PRO B 1 59 ? -36.080 -13.619 5.119 1.00 9.54 143 PRO B CA 1
ATOM 988 C C . PRO B 1 59 ? -34.731 -14.160 5.613 1.00 8.81 143 PRO B C 1
ATOM 989 O O . PRO B 1 59 ? -34.164 -13.609 6.556 1.00 8.24 143 PRO B O 1
ATOM 993 N N . GLU B 1 60 ? -34.264 -15.259 5.035 1.00 9.56 144 GLU B N 1
ATOM 994 C CA . GLU B 1 60 ? -32.997 -15.871 5.436 1.00 10.52 144 GLU B CA 1
ATOM 995 C C . GLU B 1 60 ? -31.962 -15.729 4.348 1.00 9.91 144 GLU B C 1
ATOM 996 O O . GLU B 1 60 ? -32.287 -15.681 3.148 1.00 9.86 144 GLU B O 1
ATOM 1002 N N . ARG B 1 61 ? -30.703 -15.669 4.769 1.00 8.75 145 ARG B N 1
ATOM 1003 C CA . ARG B 1 61 ? -29.553 -15.641 3.860 1.00 8.88 145 ARG B CA 1
ATOM 1004 C C . ARG B 1 61 ? -28.825 -16.969 3.970 1.00 9.00 145 ARG B C 1
ATOM 1005 O O . ARG B 1 61 ? -28.540 -17.415 5.074 1.00 9.65 145 ARG B O 1
ATOM 1013 N N . SER B 1 62 ? -28.486 -17.566 2.830 1.00 10.23 146 SER B N 1
ATOM 1014 C CA . SER B 1 62 ? -27.734 -18.817 2.810 1.00 12.19 146 SER B CA 1
ATOM 1015 C C . SER B 1 62 ? -26.260 -18.620 3.132 1.00 11.77 146 SER B C 1
ATOM 1016 O O . SER B 1 62 ? -25.633 -17.680 2.670 1.00 11.08 146 SER B O 1
ATOM 1019 N N . CYS B 1 63 ? -25.730 -19.560 3.902 1.00 12.82 147 CYS B N 1
ATOM 1020 C CA . CYS B 1 63 ? -24.325 -19.639 4.267 1.00 12.86 147 CYS B CA 1
ATOM 1021 C C . CYS B 1 63 ? -23.819 -21.041 3.908 1.00 11.72 147 CYS B C 1
ATOM 1022 O O . CYS B 1 63 ? -24.601 -21.991 3.870 1.00 14.43 147 CYS B O 1
ATOM 1033 N N . LEU B 1 65 ? -20.951 -23.668 5.355 1.00 9.60 149 LEU B N 1
ATOM 1034 C CA . LEU B 1 65 ? -20.059 -23.922 6.480 1.00 10.06 149 LEU B CA 1
ATOM 1035 C C . LEU B 1 65 ? -19.185 -25.103 6.121 1.00 9.65 149 LEU B C 1
ATOM 1036 O O . LEU B 1 65 ? -19.684 -26.167 5.769 1.00 9.81 149 LEU B O 1
ATOM 1041 N N . THR B 1 66 ? -17.881 -24.943 6.268 1.00 8.48 150 THR B N 1
ATOM 1042 C CA . THR B 1 66 ? -16.941 -26.042 6.023 1.00 8.62 150 THR B CA 1
ATOM 1043 C C . THR B 1 66 ? -16.058 -26.256 7.244 1.00 7.76 150 THR B C 1
ATOM 1044 O O . THR B 1 66 ? -15.375 -25.341 7.698 1.00 7.50 150 THR B O 1
ATOM 1048 N N . GLY B 1 67 ? -16.062 -27.486 7.748 1.00 7.63 151 GLY B N 1
ATOM 1049 C CA . GLY B 1 67 ? -15.233 -27.851 8.873 1.00 8.18 151 GLY B CA 1
ATOM 1050 C C . GLY B 1 67 ? -15.541 -29.253 9.316 1.00 8.18 151 GLY B C 1
ATOM 1051 O O . GLY B 1 67 ? -16.419 -29.910 8.744 1.00 8.30 151 GLY B O 1
ATOM 1052 N N . THR B 1 68 ? -14.829 -29.721 10.324 1.00 8.59 152 THR B N 1
ATOM 1053 C CA . THR B 1 68 ? -15.210 -30.967 10.989 1.00 9.01 152 THR B CA 1
ATOM 1054 C C . THR B 1 68 ? -16.606 -30.779 11.606 1.00 9.02 152 THR B C 1
ATOM 1055 O O . THR B 1 68 ? -17.035 -29.637 11.825 1.00 7.53 152 THR B O 1
ATOM 1059 N N . PRO B 1 69 ? -17.301 -31.882 11.897 1.00 10.43 153 PRO B N 1
ATOM 1060 C CA . PRO B 1 69 ? -18.626 -31.756 12.507 1.00 11.40 153 PRO B CA 1
ATOM 1061 C C . PRO B 1 69 ? -18.596 -30.923 13.795 1.00 11.38 153 PRO B C 1
ATOM 1062 O O . PRO B 1 69 ? -19.477 -30.110 14.015 1.00 10.18 153 PRO B O 1
ATOM 1066 N N . GLU B 1 70 ? -17.546 -31.098 14.591 1.00 11.77 154 GLU B N 1
ATOM 1067 C CA A GLU B 1 70 ? -17.381 -30.368 15.827 0.60 12.74 154 G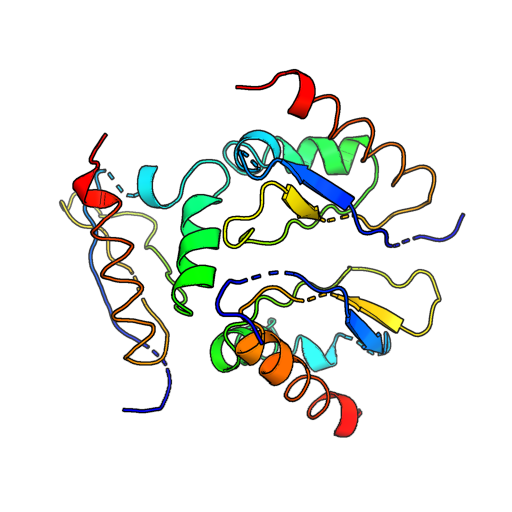LU B CA 1
ATOM 1068 C CA B GLU B 1 70 ? -17.370 -30.335 15.830 0.40 12.61 154 GLU B CA 1
ATOM 1069 C C . GLU B 1 70 ? -17.232 -28.848 15.538 1.00 11.81 154 GLU B C 1
ATOM 1070 O O . GLU B 1 70 ? -17.817 -28.018 16.226 1.00 10.97 154 GLU B O 1
ATOM 1081 N N . SER B 1 71 ? -16.462 -28.505 14.504 1.00 9.56 155 SER B N 1
ATOM 1082 C CA . SER B 1 71 ? -16.281 -27.093 14.121 1.00 9.15 155 SER B CA 1
ATOM 1083 C C . SER B 1 71 ? -17.566 -26.473 13.568 1.00 8.32 155 SER B C 1
ATOM 1084 O O . SER B 1 71 ? -17.912 -25.338 13.902 1.00 8.16 155 SER B O 1
ATOM 1087 N N . VAL B 1 72 ? -18.283 -27.238 12.754 1.00 8.16 156 VAL B N 1
ATOM 1088 C CA . VAL B 1 72 ? -19.540 -26.788 12.188 1.00 8.72 156 VAL B CA 1
ATOM 1089 C C . VAL B 1 72 ? -20.559 -26.511 13.301 1.00 9.13 156 VAL B C 1
ATOM 1090 O O . VAL B 1 72 ? -21.232 -25.484 13.289 1.00 8.56 156 VAL B O 1
ATOM 1094 N N . GLN B 1 73 ? -20.644 -27.408 14.286 1.00 9.37 157 GLN B N 1
ATOM 1095 C CA . GLN B 1 73 ? -21.556 -27.184 15.413 1.00 10.17 157 GLN B CA 1
ATOM 1096 C C . GLN B 1 73 ? -21.154 -25.951 16.210 1.00 9.34 157 GLN B C 1
ATOM 1097 O O . GLN B 1 73 ? -22.011 -25.161 16.604 1.00 8.19 157 GLN B O 1
ATOM 1103 N N . SER B 1 74 ? -19.857 -25.777 16.432 1.00 9.15 158 SER B N 1
ATOM 1104 C CA A SER B 1 74 ? -19.377 -24.610 17.153 0.60 9.03 158 SER B CA 1
ATOM 1105 C CA B SER B 1 74 ? -19.376 -24.606 17.166 0.40 9.34 158 SER B CA 1
ATOM 1106 C C . SER B 1 74 ? -19.768 -23.330 16.436 1.00 8.97 158 SER B C 1
ATOM 1107 O O . SER B 1 74 ? -20.195 -22.363 17.068 1.00 9.28 158 SER B O 1
ATOM 1112 N N . ALA B 1 75 ? -19.609 -23.322 15.113 1.00 7.92 159 ALA B N 1
ATOM 1113 C CA . ALA B 1 75 ? -19.943 -22.156 14.332 1.00 7.83 159 ALA B CA 1
ATOM 1114 C C . ALA B 1 75 ? -21.434 -21.820 14.453 1.00 7.71 159 ALA B C 1
ATOM 1115 O O . ALA B 1 75 ? -21.789 -20.655 14.653 1.00 7.36 159 ALA B O 1
ATOM 1117 N N . LYS B 1 76 ? -22.295 -22.830 14.356 1.00 7.46 160 LYS B N 1
ATOM 1118 C CA . LYS B 1 76 ? -23.735 -22.626 14.547 1.00 8.38 160 LYS B CA 1
ATOM 1119 C C . LYS B 1 76 ? -24.028 -21.996 15.910 1.00 8.73 160 LYS B C 1
ATOM 1120 O O . LYS B 1 76 ? -24.831 -21.092 15.991 1.00 8.70 160 LYS B O 1
ATOM 1126 N N . ARG B 1 77 ? -23.377 -22.475 16.966 1.00 9.86 161 ARG B N 1
ATOM 1127 C CA A ARG B 1 77 ? -23.594 -21.925 18.316 0.40 10.69 161 ARG B CA 1
ATOM 1128 C CA B ARG B 1 77 ? -23.594 -21.924 18.317 0.60 10.52 161 ARG B CA 1
ATOM 1129 C C . ARG B 1 77 ? -23.163 -20.465 18.401 1.00 10.07 161 ARG B C 1
ATOM 1130 O O . ARG B 1 77 ? -23.883 -19.636 18.961 1.00 10.66 161 ARG B O 1
ATOM 1145 N N . LEU B 1 78 ? -22.012 -20.149 17.815 1.00 9.43 162 LEU B N 1
ATOM 1146 C CA . LEU B 1 78 ? -21.506 -18.765 17.816 1.00 9.10 162 LEU B CA 1
ATOM 1147 C C . LEU B 1 78 ? -22.386 -17.819 17.002 1.00 8.74 162 LEU B C 1
ATOM 1148 O O . LEU B 1 78 ? -22.640 -16.691 17.424 1.00 8.56 162 LEU B O 1
ATOM 1153 N N . LEU B 1 79 ? -22.839 -18.276 15.837 1.00 8.60 163 LEU B N 1
ATOM 1154 C CA . LEU B 1 79 ? -23.764 -17.509 15.025 1.00 9.24 163 LEU B CA 1
ATOM 1155 C C . LEU B 1 79 ? -25.082 -17.255 15.769 1.00 10.08 163 LEU B C 1
ATOM 1156 O O . LEU B 1 79 ? -25.586 -16.140 15.765 1.00 10.07 163 LEU B O 1
ATOM 1161 N N . ASP B 1 80 ? -25.623 -18.285 16.408 1.00 10.64 164 ASP B N 1
ATOM 1162 C CA . ASP B 1 80 ? -26.850 -18.147 17.197 1.00 12.73 164 ASP B CA 1
ATOM 1163 C C . ASP B 1 80 ? -26.697 -17.122 18.301 1.00 12.62 164 ASP B C 1
ATOM 1164 O O . ASP B 1 80 ? -27.601 -16.327 18.545 1.00 12.53 164 ASP B O 1
ATOM 1169 N N . GLN B 1 81 ? -25.562 -17.159 18.985 1.00 13.06 165 GLN B N 1
ATOM 1170 C CA A GLN B 1 81 ? -25.271 -16.230 20.071 0.40 13.46 165 GLN B CA 1
ATOM 1171 C CA B GLN B 1 81 ? -25.316 -16.239 20.091 0.60 13.44 165 GLN B CA 1
ATOM 1172 C C . GLN B 1 81 ? -25.277 -14.777 19.583 1.00 12.93 165 GLN B C 1
ATOM 1173 O O . GLN B 1 81 ? -25.772 -13.881 20.265 1.00 13.60 165 GLN B O 1
ATOM 1184 N N . ILE B 1 82 ? -24.733 -14.543 18.380 1.00 11.51 166 ILE B N 1
ATOM 1185 C CA . ILE B 1 82 ? -24.744 -13.207 17.769 1.00 11.37 166 ILE B CA 1
ATOM 1186 C C . ILE B 1 82 ? -26.183 -12.810 17.426 1.00 11.08 166 ILE B C 1
ATOM 1187 O O . ILE B 1 82 ? -26.606 -11.699 17.728 1.00 11.79 166 ILE B O 1
ATOM 1192 N N . VAL B 1 83 ? -26.927 -13.723 16.812 1.00 10.33 167 VAL B N 1
ATOM 1193 C CA . VAL B 1 83 ? -28.311 -13.444 16.430 1.00 10.82 167 VAL B CA 1
ATOM 1194 C C . VAL B 1 83 ? -29.170 -13.143 17.675 1.00 11.04 167 VAL B C 1
ATOM 1195 O O . VAL B 1 83 ? -30.031 -12.262 17.650 1.00 10.91 167 VAL B O 1
ATOM 1199 N N . GLU B 1 84 ? -28.904 -13.853 18.764 1.00 11.59 168 GLU B N 1
ATOM 1200 C CA . GLU B 1 84 ? -29.655 -13.668 20.008 1.00 14.06 168 GLU B CA 1
ATOM 1201 C C . GLU B 1 84 ? -29.338 -12.372 20.752 1.00 16.28 168 GLU B C 1
ATOM 1202 O O . GLU B 1 84 ? -30.034 -12.024 21.707 1.00 15.36 168 GLU B O 1
ATOM 1208 N N . LYS B 1 85 ? -28.307 -11.653 20.319 1.00 19.41 169 LYS B N 1
ATOM 1209 C CA . LYS B 1 85 ? -28.093 -10.292 20.805 1.00 27.25 169 LYS B CA 1
ATOM 1210 C C . LYS B 1 85 ? -28.913 -9.282 19.999 1.00 28.67 169 LYS B C 1
ATOM 1211 O O . LYS B 1 85 ? -29.095 -8.159 20.450 1.00 29.17 169 LYS B O 1
ATOM 1217 N N . GLY B 1 86 ? -29.392 -9.681 18.811 1.00 26.43 170 GLY B N 1
ATOM 1218 C CA . GLY B 1 86 ? -30.196 -8.816 17.958 1.00 30.29 170 GLY B CA 1
ATOM 1219 C C . GLY B 1 86 ? -29.452 -7.543 17.561 1.00 35.07 170 GLY B C 1
ATOM 1220 O O . GLY B 1 86 ? -28.232 -7.554 17.400 1.00 32.42 170 GLY B O 1
ATOM 1221 N N . ARG B 1 87 ? -30.181 -6.442 17.405 1.00 40.80 171 ARG B N 1
ATOM 1222 C CA . ARG B 1 87 ? -29.550 -5.122 17.252 1.00 53.37 171 ARG B CA 1
ATOM 1223 C C . ARG B 1 87 ? -29.677 -4.310 18.536 1.00 51.27 171 ARG B C 1
ATOM 1224 O O . ARG B 1 87 ? -28.674 -3.887 19.109 1.00 57.27 171 ARG B O 1
ATOM 1232 N N . GLN C 1 11 ? 0.630 -25.906 26.176 1.00 93.70 95 GLN C N 1
ATOM 1233 C CA . GLN C 1 11 ? -0.555 -25.885 25.266 1.00 87.38 95 GLN C CA 1
ATOM 1234 C C . GLN C 1 11 ? -1.8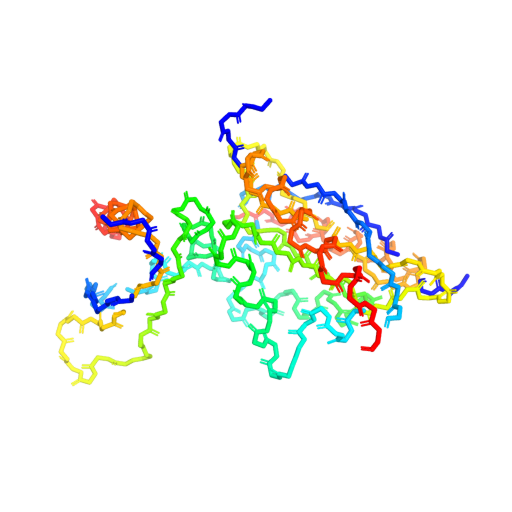37 -25.474 25.993 1.00 89.54 95 GLN C C 1
ATOM 1235 O O . GLN C 1 11 ? -2.702 -26.311 26.274 1.00 98.44 95 GLN C O 1
ATOM 1241 N N . GLN C 1 12 ? -1.954 -24.180 26.284 1.00 87.39 96 GLN C N 1
ATOM 1242 C CA . GLN C 1 12 ? -3.183 -23.618 26.851 1.00 87.25 96 GLN C CA 1
ATOM 1243 C C . GLN C 1 12 ? -4.339 -23.784 25.840 1.00 71.28 96 GLN C C 1
ATOM 1244 O O . GLN C 1 12 ? -4.147 -24.270 24.718 1.00 75.45 96 GLN C O 1
ATOM 1250 N N . ARG C 1 13 ? -5.542 -23.400 26.239 1.00 54.71 97 ARG C N 1
ATOM 1251 C CA . ARG C 1 13 ? -6.708 -23.628 25.403 1.00 43.44 97 ARG C CA 1
ATOM 1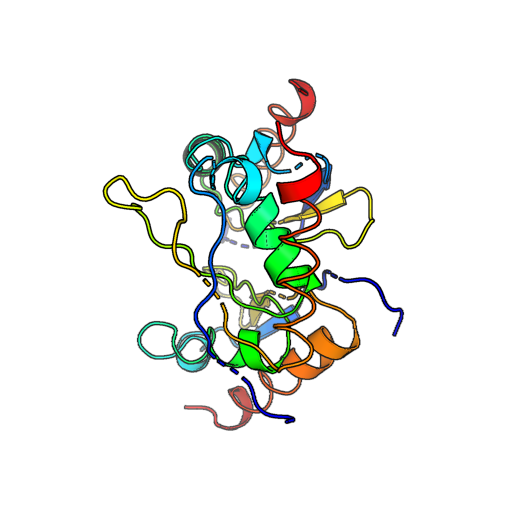252 C C . ARG C 1 13 ? -6.944 -22.510 24.393 1.00 27.85 97 ARG C C 1
ATOM 1253 O O . ARG C 1 13 ? -7.439 -22.770 23.324 1.00 25.55 97 ARG C O 1
ATOM 1261 N N . SER C 1 14 ? -6.657 -21.265 24.764 1.00 20.39 98 SER C N 1
ATOM 1262 C CA A SER C 1 14 ? -7.076 -20.113 23.963 0.40 18.28 98 SER C CA 1
ATOM 1263 C CA B SER C 1 14 ? -7.067 -20.110 23.954 0.60 17.38 98 SER C CA 1
ATOM 1264 C C . SER C 1 14 ? -6.285 -19.987 22.655 1.00 15.49 98 SER C C 1
ATOM 1265 O O . SER C 1 14 ? -5.152 -20.444 22.554 1.00 14.07 98 SER C O 1
ATOM 1270 N N . VAL C 1 15 ? -6.904 -19.350 21.668 1.00 13.35 99 VAL C N 1
ATOM 1271 C CA . VAL C 1 15 ? -6.227 -19.006 20.428 1.00 12.18 99 VAL C CA 1
ATOM 1272 C C . VAL C 1 15 ? -5.088 -18.024 20.721 1.00 11.91 99 VAL C C 1
ATOM 1273 O O . VAL C 1 15 ? -5.215 -17.145 21.570 1.00 12.54 99 VAL C O 1
ATOM 1285 N N . THR C 1 17 ? -1.300 -16.084 18.755 1.00 13.96 101 THR C N 1
ATOM 1286 C CA . THR C 1 17 ? -0.625 -15.747 17.505 1.00 14.03 101 THR C CA 1
ATOM 1287 C C . THR C 1 17 ? 0.888 -15.901 17.678 1.00 15.09 101 THR C C 1
ATOM 1288 O O . THR C 1 17 ? 1.446 -15.453 18.665 1.00 14.49 101 THR C O 1
ATOM 1292 N N . GLU C 1 18 ? 1.521 -16.567 16.715 1.00 16.46 102 GLU C N 1
ATOM 1293 C CA . GLU C 1 18 ? 2.960 -16.775 16.677 1.00 20.69 102 GLU C CA 1
ATOM 1294 C C . GLU C 1 18 ? 3.529 -16.295 15.339 1.00 21.33 102 GLU C C 1
ATOM 1295 O O . GLU C 1 18 ? 2.905 -16.509 14.298 1.00 17.83 102 GLU C O 1
ATOM 1301 N N . GLU C 1 19 ? 4.713 -15.674 15.375 1.00 25.59 103 GLU C N 1
ATOM 1302 C CA . GLU C 1 19 ? 5.539 -15.492 14.175 1.00 29.18 103 GLU C CA 1
ATOM 1303 C C . GLU C 1 19 ? 6.141 -16.830 13.799 1.00 22.99 103 GLU C C 1
ATOM 1304 O O . GLU C 1 19 ? 6.427 -17.659 14.649 1.00 25.61 103 GLU C O 1
ATOM 1310 N N . TYR C 1 20 ? 6.317 -17.050 12.506 1.00 18.73 104 TYR C N 1
ATOM 1311 C CA . TYR C 1 20 ? 6.903 -18.259 12.010 1.00 18.96 104 TYR C CA 1
ATOM 1312 C C . TYR C 1 20 ? 7.589 -17.905 10.687 1.00 19.52 104 TYR C C 1
ATOM 1313 O O . TYR C 1 20 ? 7.362 -16.821 10.143 1.00 19.83 104 TYR C O 1
ATOM 1322 N N . LYS C 1 21 ? 8.429 -18.804 10.193 1.00 17.98 105 LYS C N 1
ATOM 1323 C CA . LYS C 1 21 ? 9.213 -18.551 8.976 1.00 18.55 105 LYS C CA 1
ATOM 1324 C C . LYS C 1 21 ? 9.095 -19.735 8.035 1.00 16.63 105 LYS C C 1
ATOM 1325 O O . LYS C 1 21 ? 9.084 -20.879 8.480 1.00 18.14 105 LYS C O 1
ATOM 1331 N N . VAL C 1 22 ? 9.011 -19.447 6.740 1.00 14.14 106 VAL C N 1
ATOM 1332 C CA . VAL C 1 22 ? 9.119 -20.463 5.698 1.00 12.54 106 VAL C CA 1
ATOM 1333 C C . VAL C 1 22 ? 10.139 -20.015 4.658 1.00 11.74 106 VAL C C 1
ATOM 1334 O O . VAL C 1 22 ? 10.387 -18.811 4.497 1.00 10.27 106 VAL C O 1
ATO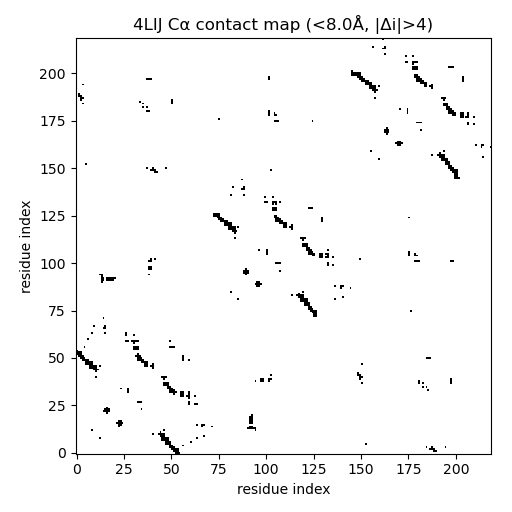M 1338 N N . PRO C 1 23 ? 10.741 -20.968 3.935 1.00 10.97 107 PRO C N 1
ATOM 1339 C CA . PRO C 1 23 ? 11.717 -20.517 2.946 1.00 10.32 107 PRO C CA 1
ATOM 1340 C C . PRO C 1 23 ? 11.069 -19.643 1.888 1.00 10.18 107 PRO C C 1
ATOM 1341 O O . PRO C 1 23 ? 9.957 -19.960 1.406 1.00 9.12 107 PRO C O 1
ATOM 1345 N N . ASP C 1 24 ? 11.753 -18.563 1.521 1.00 10.60 108 ASP C N 1
ATOM 1346 C CA . ASP C 1 24 ? 11.231 -17.636 0.544 1.00 11.76 108 ASP C CA 1
ATOM 1347 C C . ASP C 1 24 ? 10.895 -18.357 -0.766 1.00 11.62 108 ASP C C 1
ATOM 1348 O O . ASP C 1 24 ? 9.876 -18.083 -1.387 1.00 11.44 108 ASP C O 1
ATOM 1353 N N . GLY C 1 25 ? 11.748 -19.297 -1.163 1.00 11.41 109 GLY C N 1
ATOM 1354 C CA . GLY C 1 25 ? 11.587 -20.004 -2.431 1.00 12.47 109 GLY C CA 1
ATOM 1355 C C . GLY C 1 25 ? 10.475 -21.038 -2.437 1.00 11.75 109 GLY C C 1
ATOM 1356 O O . GLY C 1 25 ? 10.190 -21.597 -3.490 1.00 12.56 109 GLY C O 1
ATOM 1370 N N . VAL C 1 27 ? 7.389 -20.275 -0.905 1.00 8.99 111 VAL C N 1
ATOM 1371 C CA . VAL C 1 27 ? 6.118 -19.570 -0.681 1.00 9.05 111 VAL C CA 1
ATOM 1372 C C . VAL C 1 27 ? 5.064 -19.884 -1.766 1.00 9.34 111 VAL C C 1
ATOM 1373 O O . VAL C 1 27 ? 3.925 -20.203 -1.447 1.00 9.35 111 VAL C O 1
ATOM 1377 N N . GLY C 1 28 ? 5.452 -19.802 -3.039 1.00 10.02 112 GLY C N 1
ATOM 1378 C CA . GLY C 1 28 ? 4.529 -20.104 -4.129 1.00 11.18 112 GLY C CA 1
ATOM 1379 C C . GLY C 1 28 ? 3.955 -21.512 -4.057 1.00 12.15 112 GLY C C 1
ATOM 1380 O O . GLY C 1 28 ? 2.760 -21.718 -4.292 1.00 11.21 112 GLY C O 1
ATOM 1381 N N . PHE C 1 29 ? 4.825 -22.482 -3.768 1.00 13.36 113 PHE C N 1
ATOM 1382 C CA . PHE C 1 29 ? 4.421 -23.890 -3.643 1.00 14.81 113 PHE C CA 1
ATOM 1383 C C . PHE C 1 29 ? 3.483 -24.103 -2.470 1.00 11.53 113 PHE C C 1
ATOM 1384 O O . PHE C 1 29 ? 2.519 -24.859 -2.557 1.00 12.13 113 PHE C O 1
ATOM 1392 N N . ILE C 1 30 ? 3.754 -23.416 -1.371 1.00 10.06 114 ILE C N 1
ATOM 1393 C CA . ILE C 1 30 ? 2.901 -23.482 -0.208 1.00 9.54 114 ILE C CA 1
ATOM 1394 C C . ILE C 1 30 ? 1.490 -22.963 -0.512 1.00 9.03 114 ILE C C 1
ATOM 1395 O O . ILE C 1 30 ? 0.492 -23.538 -0.082 1.00 9.25 114 ILE C O 1
ATOM 1400 N N . ILE C 1 31 ? 1.418 -21.819 -1.179 1.00 8.32 115 ILE C N 1
ATOM 1401 C CA . ILE C 1 31 ? 0.137 -21.181 -1.461 1.00 7.70 115 ILE C CA 1
ATOM 1402 C C . ILE C 1 31 ? -0.650 -22.056 -2.434 1.00 7.56 115 ILE C C 1
ATOM 1403 O O . ILE C 1 31 ? -1.836 -22.311 -2.229 1.00 6.82 115 ILE C O 1
ATOM 1408 N N . GLY C 1 32 ? 0.038 -22.497 -3.480 1.00 7.68 116 GLY C N 1
ATOM 1409 C CA . GLY C 1 32 ? -0.529 -23.375 -4.489 1.00 8.46 116 GLY C CA 1
ATOM 1410 C C . GLY C 1 32 ? -1.337 -22.632 -5.545 1.00 9.66 116 GLY C C 1
ATOM 1411 O O . GLY C 1 32 ? -1.631 -21.431 -5.414 1.00 8.56 116 GLY C O 1
ATOM 1412 N N . ARG C 1 33 ? -1.712 -23.358 -6.591 1.00 11.83 117 ARG C N 1
ATOM 1413 C CA . ARG C 1 33 ? -2.486 -22.766 -7.673 1.00 13.48 117 ARG C CA 1
ATOM 1414 C C . ARG C 1 33 ? -3.834 -22.267 -7.176 1.00 11.91 117 ARG C C 1
ATOM 1415 O O . ARG C 1 33 ? -4.574 -22.998 -6.518 1.00 10.42 117 ARG C O 1
ATOM 1423 N N . GLY C 1 34 ? -4.123 -21.008 -7.475 1.00 10.29 118 GLY C N 1
ATOM 1424 C CA . GLY C 1 34 ? -5.315 -20.351 -6.981 1.00 10.40 118 GLY C CA 1
ATOM 1425 C C . GLY C 1 34 ? -5.444 -20.260 -5.473 1.00 9.78 118 GLY C C 1
ATOM 1426 O O . GLY C 1 34 ? -6.536 -20.044 -4.963 1.00 10.40 118 GLY C O 1
ATOM 1427 N N . GLY C 1 35 ? -4.332 -20.417 -4.752 1.00 9.53 119 GLY C N 1
ATOM 1428 C CA . GLY C 1 35 ? -4.355 -20.413 -3.293 1.00 9.15 119 GLY C CA 1
ATOM 1429 C C . GLY C 1 35 ? -4.994 -21.642 -2.686 1.00 9.44 119 GLY C C 1
ATOM 1430 O O . GLY C 1 35 ? -5.273 -21.675 -1.493 1.00 9.67 119 GLY C O 1
ATOM 1431 N N . GLU C 1 36 ? -5.191 -22.677 -3.489 1.00 10.39 120 GLU C N 1
ATOM 1432 C CA . GLU C 1 36 ? -5.948 -23.839 -3.030 1.00 11.47 120 GLU C CA 1
ATOM 1433 C C . GLU C 1 36 ? -5.240 -24.602 -1.916 1.00 10.34 120 GLU C C 1
ATOM 1434 O O . GLU C 1 36 ? -5.897 -25.107 -0.999 1.00 10.09 120 GLU C O 1
ATOM 1440 N N . GLN C 1 37 ? -3.915 -24.692 -1.978 1.00 9.24 121 GLN C N 1
ATOM 1441 C CA . GLN C 1 37 ? -3.186 -25.418 -0.939 1.00 9.34 121 GLN C CA 1
ATOM 1442 C C . GLN C 1 37 ? -3.242 -24.707 0.414 1.00 8.45 121 GLN C C 1
ATOM 1443 O O . GLN C 1 37 ? -3.559 -25.331 1.435 1.00 8.16 121 GLN C O 1
ATOM 1449 N N . ILE C 1 38 ? -2.944 -23.413 0.448 1.00 7.69 122 ILE C N 1
ATOM 1450 C CA A ILE C 1 38 ? -2.946 -22.706 1.724 0.50 7.65 122 ILE C CA 1
ATOM 1451 C CA B ILE C 1 38 ? -2.955 -22.708 1.723 0.50 7.72 122 ILE C CA 1
ATOM 1452 C C . ILE C 1 38 ? -4.367 -22.670 2.310 1.00 7.73 122 ILE C C 1
ATOM 1453 O O . ILE C 1 38 ? -4.531 -22.830 3.512 1.00 7.04 122 ILE C O 1
ATOM 1462 N N . SER C 1 39 ? -5.402 -22.530 1.461 1.00 8.49 123 SER C N 1
ATOM 1463 C CA A SER C 1 39 ? -6.784 -22.591 1.943 0.60 8.81 123 SER C CA 1
ATOM 1464 C CA B SER C 1 39 ? -6.781 -22.579 1.959 0.40 9.05 123 SER C CA 1
ATOM 1465 C C . SER C 1 39 ? -7.069 -23.916 2.629 1.00 9.20 123 SER C C 1
ATOM 1466 O O . SER C 1 39 ? -7.670 -23.967 3.716 1.00 9.73 123 SER C O 1
ATOM 1471 N N . ARG C 1 40 ? -6.639 -25.002 1.999 1.00 10.08 124 ARG C N 1
ATOM 1472 C CA . ARG C 1 40 ? -6.861 -26.333 2.539 1.00 11.29 124 ARG C CA 1
ATOM 1473 C C . ARG C 1 40 ? -6.113 -26.592 3.854 1.00 10.82 124 ARG C C 1
ATOM 1474 O O . ARG C 1 40 ? -6.703 -27.124 4.800 1.00 8.96 124 ARG C O 1
ATOM 1482 N N . ILE C 1 41 ? -4.836 -26.214 3.928 1.00 9.75 125 ILE C N 1
ATOM 1483 C CA . ILE C 1 41 ? -4.060 -26.516 5.125 1.00 9.82 125 ILE C CA 1
ATOM 1484 C C . ILE C 1 41 ? -4.532 -25.665 6.305 1.00 8.54 125 ILE C C 1
ATOM 1485 O O . ILE C 1 41 ? -4.484 -26.127 7.429 1.00 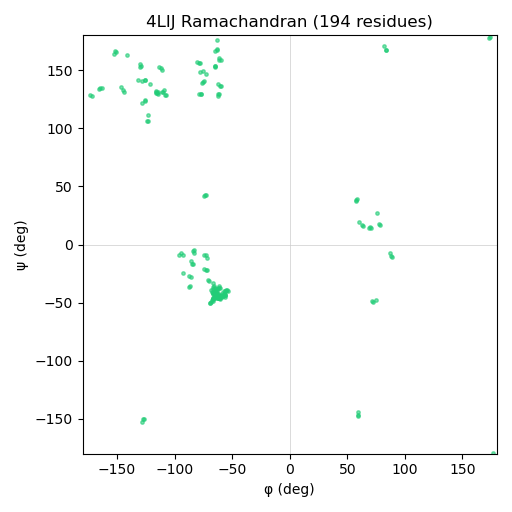8.40 125 ILE C O 1
ATOM 1490 N N . GLN C 1 42 ? -5.002 -24.447 6.049 1.00 7.77 126 GLN C N 1
ATOM 1491 C CA . GLN C 1 42 ? -5.627 -23.652 7.102 1.00 7.58 126 GLN C CA 1
ATOM 1492 C C . GLN C 1 42 ? -6.867 -24.359 7.647 1.00 7.26 126 GLN C C 1
ATOM 1493 O O . GLN C 1 42 ? -7.051 -24.439 8.861 1.00 6.72 126 GLN C O 1
ATOM 1499 N N . GLN C 1 43 ? -7.701 -24.868 6.739 1.00 7.12 127 GLN C N 1
ATOM 1500 C CA . GLN C 1 43 ? -8.913 -25.575 7.148 1.00 8.33 127 GLN C CA 1
ATOM 1501 C C . GLN C 1 43 ? -8.576 -26.867 7.907 1.00 7.81 127 GLN C C 1
ATOM 1502 O O . GLN C 1 43 ? -9.155 -27.149 8.955 1.00 8.17 127 GLN C O 1
ATOM 1508 N N . GLU C 1 44 ? -7.601 -27.624 7.416 1.00 8.04 128 GLU C N 1
ATOM 1509 C CA . GLU C 1 44 ? -7.181 -28.858 8.095 1.00 8.29 128 GLU C CA 1
ATOM 1510 C C . GLU C 1 44 ? -6.591 -28.648 9.503 1.00 8.60 128 GLU C C 1
ATOM 1511 O O . GLU C 1 44 ? -6.869 -29.442 10.411 1.00 8.81 128 GLU C O 1
ATOM 1517 N N . SER C 1 45 ? -5.788 -27.595 9.674 1.00 8.42 129 SER C N 1
ATOM 1518 C CA . SER C 1 45 ? -5.084 -27.324 10.924 1.00 7.90 129 SER C CA 1
ATOM 1519 C C . SER C 1 45 ? -5.935 -26.535 11.916 1.00 8.20 129 SER C C 1
ATOM 1520 O O . SER C 1 45 ? -5.717 -26.652 13.100 1.00 8.01 129 SER C O 1
ATOM 1523 N N . GLY C 1 46 ? -6.879 -25.731 11.427 1.00 8.26 130 GLY C N 1
ATOM 1524 C CA . GLY C 1 46 ? -7.566 -24.747 12.274 1.00 8.83 130 GLY C CA 1
ATOM 1525 C C . GLY C 1 46 ? -6.735 -23.501 12.555 1.00 9.28 130 GLY C C 1
ATOM 1526 O O . GLY C 1 46 ? -7.060 -22.724 13.443 1.00 10.30 130 GLY C O 1
ATOM 1527 N N . CYS C 1 47 ? -5.704 -23.277 11.753 1.00 9.14 131 CYS C N 1
ATOM 1528 C CA . CYS C 1 47 ? -4.778 -22.183 11.941 1.00 9.93 131 CYS C CA 1
ATOM 1529 C C . CYS C 1 47 ? -4.862 -21.216 10.785 1.00 10.13 131 CYS C C 1
ATOM 1530 O O . CYS C 1 47 ? -4.851 -21.618 9.621 1.00 10.82 131 CYS C O 1
ATOM 1533 N N . LYS C 1 48 ? -5.000 -19.940 11.100 1.00 9.77 132 LYS C N 1
ATOM 1534 C CA . LYS C 1 48 ? -4.882 -18.901 10.086 1.00 10.11 132 LYS C CA 1
ATOM 1535 C C . LYS C 1 48 ? -3.397 -18.725 9.793 1.00 9.09 132 LYS C C 1
ATOM 1536 O O . LYS C 1 48 ? -2.613 -18.577 10.729 1.00 9.44 132 LYS C O 1
ATOM 1542 N N . ILE C 1 49 ? -3.013 -18.759 8.519 1.00 7.95 133 ILE C N 1
ATOM 1543 C CA . ILE C 1 49 ? -1.601 -18.667 8.129 1.00 8.20 133 ILE C CA 1
ATOM 1544 C C . ILE C 1 49 ? -1.451 -17.485 7.178 1.00 8.15 133 ILE C C 1
ATOM 1545 O O . ILE C 1 49 ? -1.946 -17.518 6.048 1.00 8.94 133 ILE C O 1
ATOM 1550 N N . GLN C 1 50 ? -0.872 -16.404 7.683 1.00 8.47 134 GLN C N 1
ATOM 1551 C CA . GLN C 1 50 ? -0.739 -15.174 6.924 1.00 8.52 134 GLN C CA 1
ATOM 1552 C C . GLN C 1 50 ? 0.728 -15.036 6.565 1.00 8.63 134 GLN C C 1
ATOM 1553 O O . GLN C 1 50 ? 1.595 -15.193 7.427 1.00 9.74 134 GLN C O 1
ATOM 1559 N N . ILE C 1 51 ? 0.999 -14.815 5.299 1.00 8.29 135 ILE C N 1
ATOM 1560 C CA . ILE C 1 51 ? 2.343 -14.817 4.805 1.00 8.79 135 ILE C CA 1
ATOM 1561 C C . ILE C 1 51 ? 2.656 -13.427 4.307 1.00 8.59 135 ILE C C 1
ATOM 1562 O O . ILE C 1 51 ? 1.876 -12.842 3.550 1.00 8.34 135 ILE C O 1
ATOM 1567 N N . ALA C 1 52 ? 3.802 -12.902 4.724 1.00 8.05 136 ALA C N 1
ATOM 1568 C CA . ALA C 1 52 ? 4.234 -11.579 4.265 1.00 8.20 136 ALA C CA 1
ATOM 1569 C C . ALA C 1 52 ? 4.506 -11.640 2.751 1.00 8.16 136 ALA C C 1
ATOM 1570 O O . ALA C 1 52 ? 4.822 -12.697 2.211 1.00 8.38 136 ALA C O 1
ATOM 1572 N N . PRO C 1 53 ? 4.387 -10.501 2.062 1.00 8.64 137 PRO C N 1
ATOM 1573 C CA . PRO C 1 53 ? 4.502 -10.492 0.593 1.00 8.98 137 PRO C CA 1
ATOM 1574 C C . PRO C 1 53 ? 5.913 -10.450 0.010 1.00 8.82 137 PRO C C 1
ATOM 1575 O O . PRO C 1 53 ? 6.063 -10.552 -1.201 1.00 8.76 137 PRO C O 1
ATOM 1579 N N . ASP C 1 54 ? 6.937 -10.283 0.842 1.00 9.41 138 ASP C N 1
ATOM 1580 C CA . ASP C 1 54 ? 8.283 -9.991 0.353 1.00 10.58 138 ASP C CA 1
ATOM 1581 C C . ASP C 1 54 ? 9.264 -10.284 1.477 1.00 10.34 138 ASP C C 1
ATOM 1582 O O . ASP C 1 54 ? 9.014 -9.906 2.616 1.00 10.48 138 ASP C O 1
ATOM 1587 N N . SER C 1 55 ? 10.358 -10.962 1.151 1.00 10.24 139 SER C N 1
ATOM 1588 C CA . SER C 1 55 ? 11.438 -11.221 2.117 1.00 11.21 139 SER C CA 1
ATOM 1589 C C . SER C 1 55 ? 12.575 -10.194 2.071 1.00 12.15 139 SER C C 1
ATOM 1590 O O . SER C 1 55 ? 13.506 -10.244 2.891 1.00 12.31 139 SER C O 1
ATOM 1593 N N . GLY C 1 56 ? 12.542 -9.295 1.088 1.00 11.95 140 GLY C N 1
ATOM 1594 C CA . GLY C 1 56 ? 13.562 -8.249 0.976 1.00 13.99 140 GLY C CA 1
ATOM 1595 C C . GLY C 1 56 ? 14.967 -8.792 0.842 1.00 15.00 140 GLY C C 1
ATOM 1596 O O . GLY C 1 56 ? 15.908 -8.241 1.426 1.00 16.64 140 GLY C O 1
ATOM 1597 N N . GLY C 1 57 ? 15.105 -9.883 0.085 1.00 14.43 141 GLY C N 1
ATOM 1598 C CA . GLY C 1 57 ? 16.406 -10.517 -0.142 1.00 14.35 141 GLY C CA 1
ATOM 1599 C C . GLY C 1 57 ? 16.820 -11.560 0.894 1.00 14.58 141 GLY C C 1
ATOM 1600 O O . GLY C 1 57 ? 17.809 -12.279 0.686 1.00 16.19 141 GLY C O 1
ATOM 1601 N N . LEU C 1 58 ? 16.090 -11.664 2.004 1.00 12.64 142 LEU C N 1
ATOM 1602 C CA . LEU C 1 58 ? 16.425 -12.656 3.026 1.00 12.34 142 LEU C CA 1
ATOM 1603 C C . LEU C 1 58 ? 15.938 -14.045 2.616 1.00 11.68 142 LEU C C 1
ATOM 1604 O O . LEU C 1 58 ? 15.031 -14.177 1.805 1.00 10.19 142 LEU C O 1
ATOM 1609 N N . PRO C 1 59 ? 16.565 -15.097 3.157 1.00 10.95 143 PRO C N 1
ATOM 1610 C CA . PRO C 1 59 ? 16.184 -16.454 2.745 1.00 10.73 143 PRO C CA 1
ATOM 1611 C C . PRO C 1 59 ? 14.829 -16.947 3.270 1.00 10.37 143 PRO C C 1
ATOM 1612 O O . PRO C 1 59 ? 14.248 -17.859 2.687 1.00 10.17 143 PRO C O 1
ATOM 1616 N N . GLU C 1 60 ? 14.335 -16.361 4.355 1.00 9.99 144 GLU C N 1
ATOM 1617 C CA . GLU C 1 60 ? 13.060 -16.763 4.922 1.00 11.11 144 GLU C CA 1
ATOM 1618 C C . GLU C 1 60 ? 12.010 -15.678 4.762 1.00 11.15 144 GLU C C 1
ATOM 1619 O O . GLU C 1 60 ? 12.328 -14.500 4.702 1.00 10.97 144 GLU C O 1
ATOM 1625 N N . ARG C 1 61 ? 10.752 -16.108 4.686 1.00 10.45 145 ARG C N 1
ATOM 1626 C CA . ARG C 1 61 ? 9.598 -15.229 4.591 1.00 9.87 145 ARG C CA 1
ATOM 1627 C C . ARG C 1 61 ? 8.841 -15.349 5.905 1.00 10.25 145 ARG C C 1
ATOM 1628 O O . ARG C 1 61 ? 8.576 -16.470 6.357 1.00 10.44 145 ARG C O 1
ATOM 1636 N N . SER C 1 62 ? 8.499 -14.206 6.501 1.00 11.28 146 SER C N 1
ATOM 1637 C CA . SER C 1 62 ? 7.753 -14.185 7.762 1.00 12.78 146 SER C CA 1
ATOM 1638 C C . SER C 1 62 ? 6.293 -14.507 7.561 1.00 11.92 146 SER C C 1
ATOM 1639 O O . SER C 1 62 ? 5.667 -14.079 6.575 1.00 10.36 146 SER C O 1
ATOM 1642 N N . CYS C 1 63 ? 5.782 -15.300 8.496 1.00 12.07 147 CYS C N 1
ATOM 1643 C CA . CYS C 1 63 ? 4.384 -15.735 8.525 1.00 13.67 147 CYS C CA 1
ATOM 1644 C C . CYS C 1 63 ? 3.863 -15.406 9.906 1.00 13.21 147 CYS C C 1
ATOM 1645 O O . CYS C 1 63 ? 4.626 -15.379 10.877 1.00 14.85 147 CYS C O 1
ATOM 1656 N N . LEU C 1 65 ? 0.981 -17.075 12.395 1.00 10.25 149 LEU C N 1
ATOM 1657 C CA . LEU C 1 65 ? 0.091 -18.199 12.617 1.00 10.49 149 LEU C CA 1
ATOM 1658 C C . LEU C 1 65 ? -0.821 -17.875 13.785 1.00 9.73 149 LEU C C 1
ATOM 1659 O O . LEU C 1 65 ? -0.354 -17.508 14.869 1.00 12.11 149 LEU C O 1
ATOM 1664 N N . THR C 1 66 ? -2.118 -18.024 13.584 1.00 8.64 150 THR C N 1
ATOM 1665 C CA . THR C 1 66 ? -3.095 -17.774 14.654 1.00 8.33 150 THR C CA 1
ATOM 1666 C C . THR C 1 66 ? -3.994 -18.987 14.845 1.00 7.89 150 THR C C 1
ATOM 1667 O O . THR C 1 66 ? -4.658 -19.437 13.904 1.00 6.99 150 THR C O 1
ATOM 1671 N N . GLY C 1 67 ? -4.018 -19.491 16.062 1.00 7.44 151 GLY C N 1
ATOM 1672 C CA . GLY C 1 67 ? -4.856 -20.630 16.411 1.00 8.31 151 GLY C CA 1
ATOM 1673 C C . GLY C 1 67 ? -4.572 -21.099 17.809 1.00 8.61 151 GLY C C 1
ATOM 1674 O O . GLY C 1 67 ? -3.723 -20.528 18.497 1.00 8.41 151 GLY C O 1
ATOM 1675 N N . THR C 1 68 ? -5.313 -22.100 18.265 1.00 8.77 152 THR C N 1
ATOM 1676 C CA . THR C 1 68 ? -4.954 -22.786 19.506 1.00 9.32 152 THR C CA 1
ATOM 1677 C C . THR C 1 68 ? -3.561 -23.382 19.358 1.00 9.79 152 THR C C 1
ATOM 1678 O O . THR C 1 68 ? -3.099 -23.605 18.234 1.00 9.59 152 THR C O 1
ATOM 1682 N N . PRO C 1 69 ? -2.886 -23.663 20.482 1.00 11.79 153 PRO C N 1
ATOM 1683 C CA . PRO C 1 69 ? -1.564 -24.277 20.393 1.00 12.81 153 PRO C CA 1
ATOM 1684 C C . PRO C 1 69 ? -1.554 -25.551 19.554 1.00 11.93 153 PRO C C 1
ATOM 1685 O O . PRO C 1 69 ? -0.645 -25.760 18.759 1.00 10.67 153 PRO C O 1
ATOM 1689 N N . GLU C 1 70 ? -2.592 -26.361 19.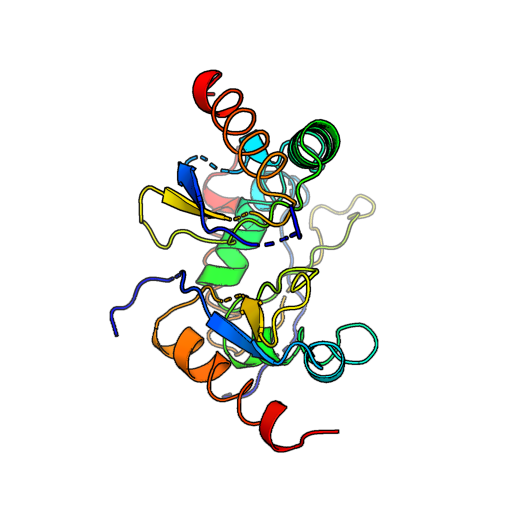705 1.00 13.04 154 GLU C N 1
ATOM 1690 C CA . GLU C 1 70 ? -2.730 -27.604 18.960 1.00 14.48 154 GLU C CA 1
ATOM 1691 C C . GLU C 1 70 ? -2.853 -27.318 17.450 1.00 11.67 154 GLU C C 1
ATOM 1692 O O . GLU C 1 70 ? -2.216 -27.989 16.629 1.00 10.22 154 GLU C O 1
ATOM 1698 N N . SER C 1 71 ? -3.625 -26.294 17.088 1.00 9.98 155 SER C N 1
ATOM 1699 C CA . SER C 1 71 ? -3.755 -25.892 15.679 1.00 9.89 155 SER C CA 1
ATOM 1700 C C . SER C 1 71 ? -2.449 -25.339 15.101 1.00 9.00 155 SER C C 1
ATOM 1701 O O . SER C 1 71 ? -2.096 -25.636 13.967 1.00 8.27 155 SER C O 1
ATOM 1704 N N . VAL C 1 72 ? -1.770 -24.507 15.881 1.00 8.90 156 VAL C N 1
ATOM 1705 C CA . VAL C 1 72 ? -0.508 -23.913 15.461 1.00 9.24 156 VAL C CA 1
ATOM 1706 C C . VAL C 1 72 ? 0.526 -25.022 15.202 1.00 9.52 156 VAL C C 1
ATOM 1707 O O . VAL C 1 72 ? 1.223 -24.990 14.193 1.00 8.95 156 VAL C O 1
ATOM 1711 N N . GLN C 1 73 ? 0.599 -26.013 16.087 1.00 9.23 157 GLN C N 1
ATOM 1712 C CA . GLN C 1 73 ? 1.526 -27.131 15.891 1.00 10.80 157 GLN C CA 1
ATOM 1713 C C . GLN C 1 73 ? 1.162 -27.945 14.655 1.00 9.64 157 GLN C C 1
ATOM 1714 O O . GLN C 1 73 ? 2.030 -28.306 13.891 1.00 9.14 157 GLN C O 1
ATOM 1720 N N . SER C 1 74 ? -0.141 -28.162 14.447 1.00 9.87 158 SER C N 1
ATOM 1721 C CA . SER C 1 74 ? -0.600 -28.877 13.270 1.00 11.47 158 SER C CA 1
ATOM 1722 C C . SER C 1 74 ? -0.194 -28.146 12.003 1.00 9.69 158 SER C C 1
ATOM 1723 O O . SER C 1 74 ? 0.275 -28.764 11.044 1.00 9.43 158 SER C O 1
ATOM 1726 N N . ALA C 1 75 ? -0.358 -26.827 12.008 1.00 8.01 159 ALA C N 1
ATOM 1727 C CA . ALA C 1 75 ? 0.011 -26.026 10.844 1.00 8.06 159 ALA C CA 1
ATOM 1728 C C . ALA C 1 75 ? 1.518 -26.136 10.546 1.00 7.71 159 ALA C C 1
ATOM 1729 O O . ALA C 1 75 ? 1.903 -26.312 9.388 1.00 7.35 159 ALA C O 1
ATOM 1731 N N . LYS C 1 76 ? 2.354 -26.018 11.577 1.00 7.56 160 LYS C N 1
ATOM 1732 C CA . LYS C 1 76 ? 3.805 -26.182 11.417 1.00 7.74 160 LYS C CA 1
ATOM 1733 C C . LYS C 1 76 ? 4.141 -27.545 10.790 1.00 8.60 160 LYS C C 1
ATOM 1734 O O . LYS C 1 76 ? 4.963 -27.602 9.893 1.00 8.38 160 LYS C O 1
ATOM 1740 N N . ARG C 1 77 ? 3.482 -28.618 11.237 1.00 8.96 161 ARG C N 1
ATOM 1741 C CA A ARG C 1 77 ? 3.729 -29.948 10.682 0.40 10.05 161 ARG C CA 1
ATOM 1742 C CA B ARG C 1 77 ? 3.744 -29.942 10.676 0.60 9.78 161 ARG C CA 1
ATOM 1743 C C . ARG C 1 77 ? 3.346 -30.016 9.212 1.00 9.68 161 ARG C C 1
ATOM 1744 O O . ARG C 1 77 ? 4.099 -30.559 8.403 1.00 10.52 161 ARG C O 1
ATOM 1759 N N . LEU C 1 78 ? 2.182 -29.460 8.871 1.00 9.05 162 LEU C N 1
ATOM 1760 C CA . LEU C 1 78 ? 1.703 -29.471 7.484 1.00 9.38 162 LEU C CA 1
ATOM 1761 C C . LEU C 1 78 ? 2.606 -28.638 6.570 1.00 9.24 162 LEU C C 1
ATOM 1762 O O . LEU C 1 78 ? 2.888 -29.037 5.443 1.00 8.88 162 LEU C O 1
ATOM 1767 N N . LEU C 1 79 ? 3.031 -27.472 7.047 1.00 9.15 163 LEU C N 1
ATOM 1768 C CA . LEU C 1 79 ? 3.956 -26.633 6.305 1.00 10.20 163 LEU C CA 1
ATOM 1769 C C . LEU C 1 79 ? 5.298 -27.343 6.075 1.00 10.71 163 LEU C C 1
ATOM 1770 O O . LEU C 1 79 ? 5.827 -27.302 4.978 1.00 9.52 163 LEU C O 1
ATOM 1775 N N . ASP C 1 80 ? 5.839 -27.971 7.123 1.00 11.34 164 ASP C N 1
ATOM 1776 C CA . ASP C 1 80 ? 7.104 -28.723 7.014 1.00 12.13 164 ASP C CA 1
ATOM 1777 C C . ASP C 1 80 ? 6.997 -29.835 5.977 1.00 11.66 164 ASP C C 1
ATOM 1778 O O . ASP C 1 80 ? 7.913 -30.024 5.184 1.00 11.91 164 ASP C O 1
ATOM 1783 N N . GLN C 1 81 ? 5.866 -30.538 5.964 1.00 11.29 165 GLN C N 1
ATOM 1784 C CA A GLN C 1 81 ? 5.622 -31.619 5.018 0.50 11.57 165 GLN C CA 1
ATOM 1785 C CA B GLN C 1 81 ? 5.695 -31.631 5.009 0.50 11.24 165 GLN C CA 1
ATOM 1786 C C . GLN C 1 81 ? 5.644 -31.113 3.572 1.00 10.62 165 GLN C C 1
ATOM 1787 O O . GLN C 1 81 ? 6.179 -31.768 2.683 1.00 10.70 165 GLN C O 1
ATOM 1798 N N . ILE C 1 82 ? 5.066 -29.934 3.345 1.00 9.48 166 ILE C N 1
ATOM 1799 C CA . ILE C 1 82 ? 5.095 -29.309 2.018 1.00 10.01 166 ILE C CA 1
ATOM 1800 C C . ILE C 1 82 ? 6.535 -28.926 1.656 1.00 10.14 166 ILE C C 1
ATOM 1801 O O . ILE C 1 82 ? 6.985 -29.194 0.547 1.00 11.19 166 ILE C O 1
ATOM 1806 N N . VAL C 1 83 ? 7.247 -28.288 2.585 1.00 9.50 167 VAL C N 1
ATOM 1807 C CA . VAL C 1 83 ? 8.642 -27.856 2.332 1.00 9.70 167 VAL C CA 1
ATOM 1808 C C . VAL C 1 83 ? 9.541 -29.072 2.042 1.00 10.35 167 VAL C C 1
ATOM 1809 O O . VAL C 1 83 ? 10.406 -29.011 1.174 1.00 9.91 167 VAL C O 1
ATOM 1813 N N . GLU C 1 84 ? 9.279 -30.185 2.716 1.00 10.51 168 GLU C N 1
ATOM 1814 C CA . GLU C 1 84 ? 10.063 -31.400 2.544 1.00 12.59 168 GLU C CA 1
ATOM 1815 C C . GLU C 1 84 ? 9.779 -32.144 1.240 1.00 14.97 168 GLU C C 1
ATOM 1816 O O . GLU C 1 84 ? 10.512 -33.064 0.889 1.00 15.79 168 GLU C O 1
ATOM 1822 N N . LYS C 1 85 ? 8.748 -31.729 0.512 1.00 16.98 169 LYS C N 1
ATOM 1823 C CA . LYS C 1 85 ? 8.578 -32.186 -0.872 1.00 25.72 169 LYS C CA 1
ATOM 1824 C C . LYS C 1 85 ? 9.392 -31.345 -1.857 1.00 28.34 169 LYS C C 1
ATOM 1825 O O . LYS C 1 85 ? 9.606 -31.769 -2.988 1.00 27.90 169 LYS C O 1
ATOM 1831 N N . GLY C 1 86 ? 9.849 -30.160 -1.427 1.00 32.42 170 GLY C N 1
ATOM 1832 C CA . GLY C 1 86 ? 10.681 -29.288 -2.260 1.00 39.00 170 GLY C CA 1
ATOM 1833 C C . GLY C 1 86 ? 9.994 -28.887 -3.557 1.00 47.94 170 GLY C C 1
ATOM 1834 O O . GLY C 1 86 ? 8.764 -28.733 -3.596 1.00 44.19 170 GLY C O 1
ATOM 1835 N N . ARG C 1 87 ? 10.783 -28.771 -4.627 1.00 59.44 171 ARG C N 1
ATOM 1836 C CA . ARG C 1 87 ? 10.290 -28.261 -5.919 1.00 67.73 171 ARG C CA 1
ATOM 1837 C C . ARG C 1 87 ? 9.757 -29.404 -6.780 1.00 67.46 171 ARG C C 1
ATOM 1838 O O . ARG C 1 87 ? 8.675 -29.933 -6.527 1.00 62.30 171 ARG C O 1
#

B-factor: mean 18.8, std 16.12, range [6.21, 116.26]

InterPro domains:
  IPR004087 K Homology domain [SM00322] (99-169)
  IPR004087 K Homology domain [SM00322] (184-256)
  IPR004087 K Homology domain [SM00322] (274-344)
  IPR004087 K Homology domain [SM00322] (375-448)
  IPR004088 K Homology domain, type 1 [PF00013] (102-165)
  IPR004088 K Homology domain, type 1 [PF00013] (188-253)
  IPR004088 K Homology domain, type 1 [PF00013] (280-340)
  IPR004088 K Homology domain, type 1 [PF00013] (380-445)
  IPR015096 Far upstream element-binding protein, C-terminal [PF09005] (576-595)
  IPR015096 Far upstream element-binding protein, C-terminal [PF09005] (604-622)
  IPR036612 K Homology domain, type 1 superfamily [G3DSA:3.30.1370.10] (85-175)
  IPR036612 K Homology domain, type 1 superfamily [G3DSA:3.30.1370.10] (185-256)
  IPR036612 K Homology domain, type 1 superfamily [G3DSA:3.30.1370.10] (266-368)
  IPR036612 K Homology domain, type 1 superfamily [G3DSA:3.30.1370.10] (375-455)
  IPR036612 K Homology domain, type 1 superfamily [SSF54791] (90-169)
  IPR036612 K Homology domain, type 1 superfamily [SSF54791] (185-277)
  IPR036612 K Homology domain, type 1 superfamily [SSF54791] (278-369)
  IPR036612 K Homology domain, type 1 superfamily [SSF54791] (379-470)
  IPR048249 Far upstream element-binding protein 1, first type I KH domain [cd22478] (98-172)
  IPR048250 Far upstream element-binding protein 1, second type I KH domain [cd22481] (186-255)

Foldseek 3Di:
DDKDDKDKDFPVPDQCCDDVNVNVVVLCVVLVWDKAWDDDPPPDGITMMTMTPPSSRVSSVVSSVVSVVVPD/DFDKDDKDKDFPLPDQCCDVVSVNVVVLCVVLVWDKAWDDDPPPDGITMITMTTPSSRVSSVVSRVVSVVVPD/DDFDKDDKDKDFPVPDLCCDDVSVNVVVQCVVLVWDKAWDDDPPPDGITIITMTTPSSRVSSVVSRVVSVVVPD

Radius of gyration: 18.27 Å; Cα contacts (8 Å, |Δi|>4): 398; chains: 3; bounding box: 53×47×34 Å

Organism: Homo sapiens (NCBI:txid9606)

CATH classification: 3.30.1370.10

GO terms:
  GO:0005515 protein binding (F, IPI)
  GO:0003697 single-stranded DNA binding (F, TAS)
  GO:0005654 nucleoplasm (C, IDA)
  GO:0005634 nucleus (C, IDA)
  GO:0010628 positive regulation of gene expression (P, IDA)
  GO:0003723 RNA binding (F, HDA)

Nearest PDB structures (foldseek):
  4lij-assembly1_C  TM=1.006E+00  e=4.115E-13  Homo sapiens
  6y2d-assembly2_B  TM=8.155E-01  e=2.502E-05  Homo sapiens
  6qey-assembly1_A  TM=8.670E-01  e=7.831E-05  Homo sapiens
  1j4w-assembly1_A  TM=7.464E-01  e=1.672E-05  Homo sapiens
  6gqe-assembly1_A  TM=8.095E-01  e=2.004E-04  Homo sapiens

Sequence (219 aa):
RSSVTEEYKVPDGVGFIIGRGGEEQISRIQQESGCKIQIAPDSGGLPERSCLLTGTPEESVQQSSAKRRLLDQQIVEKGRQRSSVTEEYKKVPDGVGFIIGRGGEQISRIQQESGCKIQIAPDSGGLPERSCLTGTPEESVQSSAKRRLLDQQIVEKGRQQRSSVTEEYKVPDGVGFIIGRGGEQIISSRIQQESGCKIQIAPDSGGLPERSCLTGTPESVQSAKRRLLDQQIVEKGR